Protein 2HPZ (pdb70)

InterPro domains:
  IPR000209 Peptidase S8/S53 domain [PF00082] (135-363)
  IPR010259 Peptidase S8 propeptide/proteinase inhibitor I9 [PF05922] (39-104)
  IPR015500 Peptidase S8, subtilisin-related [PR00723] (135-154)
  IPR015500 Peptidase S8, subtilisin-related [PR00723] (170-183)
  IPR015500 Peptidase S8, subtilisin-related [PR00723] (326-342)
  IPR022398 Peptidase S8, subtilisin, His-active site [PS00137] (174-184)
  IPR023827 Peptidase S8, subtilisin, Asp-active site [PS00136] (140-151)
  IPR023828 Peptidase S8, subtilisin, Ser-active site [PS00138] (327-337)
  IPR034193 Proteinase K-like catalytic domain [cd04077] (113-363)
  IPR036852 Peptidase S8/S53 domain superfamily [G3DSA:3.40.50.200] (106-384)
  IPR036852 Peptidase S8/S53 domain superfamily [SSF52743] (108-379)
  IPR037045 Peptidase S8 propeptide/proteinase inhibitor I9 superfamily [G3DSA:3.30.70.80] (36-105)
  IPR050131 Subtilisin-like serine protease [PTHR43806] (30-368)

Solvent-accessible surface area: 10857 Å² total; per-residue (Å²): 41,60,32,98,135,10,23,22,1,2,0,6,0,9,14,83,52,62,81,57,59,24,1,100,30,40,92,33,0,0,109,26,1,2,0,0,2,0,1,0,0,3,39,34,100,9,103,20,0,98,67,37,8,81,47,33,76,40,66,66,230,59,48,183,4,33,18,0,7,0,0,0,0,0,0,1,0,0,0,130,37,32,0,0,0,18,96,0,45,0,9,0,0,4,0,5,44,69,117,1,38,10,134,48,83,29,0,33,40,0,0,57,51,0,20,71,9,33,109,119,82,139,17,99,99,18,12,0,0,2,0,3,4,5,1,23,127,21,73,64,0,10,51,0,0,30,105,1,29,100,44,37,0,2,1,0,0,3,0,3,23,71,75,31,44,0,159,92,50,0,1,3,15,24,104,62,2,1,0,0,0,0,0,13,122,149,9,110,22,1,53,26,0,0,58,6,99,27,4,38,0,0,0,0,0,25,88,5,64,0,0,12,44,72,43,44,60,95,64,16,11,1,0,2,2,0,0,0,2,0,0,0,0,0,0,2,6,10,19,59,63,122,17,82,13,90,44,0,25,174,58,0,22,89,32,5,17,122,56,54,11,57,98,37,43,219,52,14,50,39,28,0,0,24,8,68,44,148,145,38,111,37,29,22,95,58,154,101,87,199

Secondary structure (DSSP, 8-state):
-EETT--HHHHHHT-SSTT---EE--TTTTTTEEEEEEES---TT-GGGTT-EEEEEESSS-SS-SSSHHHHHHHHHH-TTT-SSTT-EEEEEE-S-TTS---HHHHHHHHHHHHHHGGGS--TTEEEEEE---EE--HHHHHHHHHHHHTT-EEEEE--SSSSBGGGEETTT-TTSEEEEEE-TTSBBPTT--BSTT--EEEE-SSEEEEETTTEEEEE-SHHHHHHHHHHHHHHHHHTTS--TTTHHHHHHHTSEES--BS--TTS--EE-------/--S---SS---

Structure (mmCIF, N/CA/C/O backbone):
data_2HPZ
#
_entry.id   2HPZ
#
_cell.length_a   68.312
_cell.length_b   68.312
_cell.length_c   108.381
_cell.angle_alpha   90.00
_cell.angle_beta   90.00
_cell.angle_gamma   90.00
#
_symmetry.space_group_name_H-M   'P 43 21 2'
#
loop_
_entity.id
_entity.type
_entity.pdbx_description
1 polymer 'Proteinase K'
2 polymer '11-mer synthetic peptide'
3 non-polymer 'CALCIUM ION'
4 non-polymer 'NITRATE ION'
5 water water
#
loop_
_atom_site.group_PDB
_atom_site.id
_atom_site.type_symbol
_atom_site.label_atom_id
_atom_site.label_alt_id
_atom_site.label_comp_id
_atom_site.label_asym_id
_atom_site.label_entity_id
_atom_site.label_seq_id
_atom_site.pdbx_PDB_ins_code
_atom_site.Cartn_x
_atom_site.Cartn_y
_atom_site.Cartn_z
_atom_site.occupancy
_atom_site.B_iso_or_equiv
_atom_site.auth_seq_id
_atom_site.auth_comp_id
_atom_site.auth_asym_id
_atom_site.auth_atom_id
_atom_site.pdbx_PDB_model_num
ATOM 1 N N . ALA A 1 1 ? -11.671 -10.397 9.399 1.00 20.05 1 ALA A N 1
ATOM 2 C CA . ALA A 1 1 ? -11.961 -9.224 10.286 1.00 20.45 1 ALA A CA 1
ATOM 3 C C . ALA A 1 1 ? -10.923 -9.164 11.389 1.00 20.50 1 ALA A C 1
ATOM 4 O O . ALA A 1 1 ? -10.284 -10.159 11.703 1.00 20.56 1 ALA A O 1
ATOM 6 N N . ALA A 1 2 ? -10.743 -7.981 11.968 1.00 20.62 2 ALA A N 1
ATOM 7 C CA . ALA A 1 2 ? -9.787 -7.821 13.047 1.00 20.14 2 ALA A CA 1
ATOM 8 C C . ALA A 1 2 ? -10.354 -6.840 14.061 1.00 20.66 2 ALA A C 1
ATOM 9 O O . ALA A 1 2 ? -10.822 -5.754 13.696 1.00 21.26 2 ALA A O 1
ATOM 11 N N . GLN A 1 3 ? -10.324 -7.226 15.335 1.00 18.34 3 GLN A N 1
ATOM 12 C CA . GLN A 1 3 ? -10.678 -6.299 16.394 1.00 17.61 3 GLN A CA 1
ATOM 13 C C . GLN A 1 3 ? -9.391 -5.842 17.074 1.00 17.25 3 GLN A C 1
ATOM 14 O O . GLN A 1 3 ? -8.672 -6.634 17.676 1.00 16.66 3 GLN A O 1
ATOM 20 N N . THR A 1 4 ? -9.084 -4.557 16.984 1.00 17.57 4 THR A N 1
ATOM 21 C CA . THR A 1 4 ? -7.865 -4.044 17.620 1.00 18.83 4 THR A CA 1
ATOM 22 C C . THR A 1 4 ? -8.122 -3.768 19.104 1.00 18.37 4 THR A C 1
ATOM 23 O O . THR A 1 4 ? -9.266 -3.513 19.489 1.00 18.59 4 THR A O 1
ATOM 27 N N . ASN A 1 5 ? -7.061 -3.792 19.914 1.00 19.35 5 ASN A N 1
ATOM 28 C CA . ASN A 1 5 ? -7.162 -3.580 21.367 1.00 19.92 5 ASN A CA 1
ATOM 29 C C . ASN A 1 5 ? -8.185 -4.491 22.043 1.00 18.94 5 ASN A C 1
ATOM 30 O O . ASN A 1 5 ? -8.871 -4.101 23.001 1.00 19.11 5 ASN A O 1
ATOM 35 N N . ALA A 1 6 ? -8.295 -5.704 21.501 1.00 17.55 6 ALA A N 1
ATOM 36 C CA . ALA A 1 6 ? -9.177 -6.717 22.058 1.00 17.07 6 ALA A CA 1
ATOM 37 C C . ALA A 1 6 ? -8.761 -7.141 23.468 1.00 16.46 6 ALA A C 1
ATOM 38 O O . ALA A 1 6 ? -7.586 -7.034 23.824 1.00 16.90 6 ALA A O 1
ATOM 40 N N . PRO A 1 7 ? -9.724 -7.670 24.259 1.00 15.56 7 PRO A N 1
ATOM 41 C CA . PRO A 1 7 ? -9.343 -8.348 25.502 1.00 15.36 7 PRO A CA 1
ATOM 42 C C . PRO A 1 7 ? -8.323 -9.436 25.196 1.00 14.83 7 PRO A C 1
ATOM 43 O O . PRO A 1 7 ? -8.416 -10.108 24.131 1.00 14.94 7 PRO A O 1
ATOM 47 N N . TRP A 1 8 ? -7.368 -9.618 26.110 1.00 13.70 8 TRP A N 1
ATOM 48 C CA . TRP A 1 8 ? -6.220 -10.480 25.825 1.00 13.39 8 TRP A CA 1
ATOM 49 C C . TRP A 1 8 ? -6.629 -11.899 25.398 1.00 13.00 8 TRP A C 1
ATOM 50 O O . TRP A 1 8 ? -5.990 -12.473 24.525 1.00 12.45 8 TRP A O 1
ATOM 61 N N . GLY A 1 9 ? -7.683 -12.440 26.018 1.00 12.93 9 GLY A N 1
ATOM 62 C CA . GLY A 1 9 ? -8.133 -13.812 25.721 1.00 13.24 9 GLY A CA 1
ATOM 63 C C . GLY A 1 9 ? -8.536 -14.013 24.264 1.00 13.14 9 GLY A C 1
ATOM 64 O O . GLY A 1 9 ? -8.188 -15.042 23.646 1.00 13.41 9 GLY A O 1
ATOM 65 N N . LEU A 1 10 ? -9.260 -13.033 23.712 1.00 13.29 10 LEU A N 1
ATOM 66 C CA . LEU A 1 10 ? -9.678 -13.091 22.302 1.00 12.93 10 LEU A CA 1
ATOM 67 C C . LEU A 1 10 ? -8.450 -13.037 21.395 1.00 13.61 10 LEU A C 1
ATOM 68 O O . LEU A 1 10 ? -8.306 -13.846 20.485 1.00 14.25 10 LEU A O 1
ATOM 73 N N . ALA A 1 11 ? -7.542 -12.111 21.681 1.00 13.27 11 ALA A N 1
ATOM 74 C CA . ALA A 1 11 ? -6.297 -12.067 20.921 1.00 13.13 11 ALA A CA 1
ATOM 75 C C . ALA A 1 11 ? -5.563 -13.411 20.998 1.00 13.58 11 ALA A C 1
ATOM 76 O O . ALA A 1 11 ? -5.059 -13.916 19.983 1.00 14.13 11 ALA A O 1
ATOM 78 N N . ARG A 1 12 ? -5.526 -14.006 22.190 1.00 13.60 12 ARG A N 1
ATOM 79 C CA . ARG A 1 12 ? -4.752 -15.242 22.400 1.00 13.27 12 ARG A CA 1
ATOM 80 C C . ARG A 1 12 ? -5.278 -16.410 21.574 1.00 14.20 12 ARG A C 1
ATOM 81 O O . ARG A 1 12 ? -4.475 -17.200 21.064 1.00 13.98 12 ARG A O 1
ATOM 89 N N A ILE A 1 13 ? -6.603 -16.521 21.473 0.35 14.06 13 ILE A N 1
ATOM 90 N N B ILE A 1 13 ? -6.596 -16.520 21.436 0.65 13.71 13 ILE A N 1
ATOM 91 C CA A ILE A 1 13 ? -7.249 -17.582 20.694 0.35 14.81 13 ILE A CA 1
ATOM 92 C CA B ILE A 1 13 ? -7.182 -17.643 20.688 0.65 14.41 13 ILE A CA 1
ATOM 93 C C A ILE A 1 13 ? -6.884 -17.501 19.212 0.35 14.71 13 ILE A C 1
ATOM 94 C C B ILE A 1 13 ? -7.080 -17.464 19.165 0.65 14.71 13 ILE A C 1
ATOM 95 O O A ILE A 1 13 ? -6.829 -18.516 18.534 0.35 14.36 13 ILE A O 1
ATOM 96 O O B ILE A 1 13 ? -7.442 -18.365 18.405 0.65 13.98 13 ILE A O 1
ATOM 105 N N . SER A 1 14 ? -6.618 -16.292 18.723 1.00 14.09 14 SER A N 1
ATOM 106 C CA . SER A 1 14 ? -6.302 -16.099 17.290 1.00 15.10 14 SER A CA 1
ATOM 107 C C . SER A 1 14 ? -4.804 -15.905 16.965 1.00 15.43 14 SER A C 1
ATOM 108 O O . SER A 1 14 ? -4.460 -15.392 15.881 1.00 15.93 14 SER A O 1
ATOM 111 N N A SER A 1 15 ? -3.924 -16.316 17.883 0.75 15.11 15 SER A N 1
ATOM 112 N N B SER A 1 15 ? -3.926 -16.326 17.872 0.25 15.62 15 SER A N 1
ATOM 113 C CA A SER A 1 15 ? -2.479 -16.184 17.704 0.75 15.79 15 SER A CA 1
ATOM 114 C CA B SER A 1 15 ? -2.486 -16.197 17.664 0.25 16.02 15 SER A CA 1
ATOM 115 C C A SER A 1 15 ? -1.749 -17.468 18.107 0.75 16.25 15 SER A C 1
ATOM 116 C C B SER A 1 15 ? -1.728 -17.433 18.137 0.25 16.48 15 SER A C 1
ATOM 117 O O A SER A 1 15 ? -2.223 -18.222 18.947 0.75 15.24 15 SER A O 1
ATOM 118 O O B SER A 1 15 ? -2.167 -18.127 19.054 0.25 16.14 15 SER A O 1
ATOM 123 N N . THR A 1 16 ? -0.588 -17.704 17.506 1.00 16.76 16 THR A N 1
ATOM 124 C CA . THR A 1 16 ? 0.254 -18.814 17.930 1.00 18.33 16 THR A CA 1
ATOM 125 C C . THR A 1 16 ? 1.175 -18.424 19.095 1.00 19.15 16 THR A C 1
ATOM 126 O O . THR A 1 16 ? 1.822 -19.289 19.678 1.00 20.99 16 THR A O 1
ATOM 130 N N A SER A 1 17 ? 1.211 -17.135 19.434 0.75 19.43 17 SER A N 1
ATOM 131 N N B SER A 1 17 ? 1.213 -17.137 19.436 0.25 19.28 17 SER A N 1
ATOM 132 C CA A SER A 1 17 ? 2.082 -16.618 20.502 0.75 19.52 17 SER A CA 1
ATOM 133 C CA B SER A 1 17 ? 2.084 -16.639 20.507 0.25 19.13 17 SER A CA 1
ATOM 134 C C A SER A 1 17 ? 1.330 -15.691 21.473 0.75 19.10 17 SER A C 1
ATOM 135 C C B SER A 1 17 ? 1.345 -15.691 21.465 0.25 19.15 17 SER A C 1
ATOM 136 O O A SER A 1 17 ? 0.396 -14.991 21.073 0.75 18.86 17 SER A O 1
ATOM 137 O O B SER A 1 17 ? 0.418 -14.991 21.047 0.25 19.07 17 SER A O 1
ATOM 142 N N . PRO A 1 18 ? 1.754 -15.659 22.754 1.00 19.36 18 PRO A N 1
ATOM 143 C CA . PRO A 1 18 ? 1.134 -14.717 23.701 1.00 19.24 18 PRO A CA 1
ATOM 144 C C . PRO A 1 18 ? 1.604 -13.291 23.425 1.00 19.75 18 PRO A C 1
ATOM 145 O O . PRO A 1 18 ? 2.572 -13.090 22.675 1.00 20.24 18 PRO A O 1
ATOM 149 N N . GLY A 1 19 ? 0.929 -12.318 24.024 1.00 20.17 19 GLY A N 1
ATOM 150 C CA . GLY A 1 19 ? 1.385 -10.934 23.977 1.00 20.83 19 GLY A CA 1
ATOM 151 C C . GLY A 1 19 ? 0.810 -10.056 22.879 1.00 21.43 19 GLY A C 1
ATOM 152 O O . GLY A 1 19 ? 1.160 -8.879 22.787 1.00 22.36 19 GLY A O 1
ATOM 153 N N . THR A 1 20 ? -0.069 -10.600 22.045 1.00 20.84 20 THR A N 1
ATOM 154 C CA . THR A 1 20 ? -0.688 -9.800 20.981 1.00 20.91 20 THR A CA 1
ATOM 155 C C . THR A 1 20 ? -1.968 -9.119 21.465 1.00 21.23 20 THR A C 1
ATOM 156 O O . THR A 1 20 ? -2.506 -9.475 22.509 1.00 21.12 20 THR A O 1
ATOM 160 N N . SER A 1 21 ? -2.466 -8.151 20.699 1.00 21.10 21 SER A N 1
ATOM 161 C CA . SER A 1 21 ? -3.629 -7.387 21.153 1.00 21.83 21 SER A CA 1
ATOM 162 C C . SER A 1 21 ? -4.767 -7.348 20.142 1.00 20.65 21 SER A C 1
ATOM 163 O O . SER A 1 21 ? -5.819 -6.766 20.416 1.00 21.90 21 SER A O 1
ATOM 166 N N . THR A 1 22 ? -4.570 -7.979 18.981 1.00 19.22 22 THR A N 1
ATOM 167 C CA . THR A 1 22 ? -5.595 -8.003 17.954 1.00 17.76 22 THR A CA 1
ATOM 168 C C . THR A 1 22 ? -6.270 -9.367 17.862 1.00 16.86 22 THR A C 1
ATOM 169 O O . THR A 1 22 ? -5.585 -10.399 17.851 1.00 17.05 22 THR A O 1
ATOM 173 N N . TYR A 1 23 ? -7.600 -9.357 17.804 1.00 15.26 23 TYR A N 1
ATOM 174 C CA . TYR A 1 23 ? -8.366 -10.587 17.603 1.00 15.14 23 TYR A CA 1
ATOM 175 C C . TYR A 1 23 ? -8.716 -10.698 16.122 1.00 15.65 23 TYR A C 1
ATOM 176 O O . TYR A 1 23 ? -9.484 -9.882 15.607 1.00 15.24 23 TYR A O 1
ATOM 185 N N . TYR A 1 24 ? -8.153 -11.697 15.450 1.00 16.13 24 TYR A N 1
ATOM 186 C CA . TYR A 1 24 ? -8.437 -11.918 14.028 1.00 17.41 24 TYR A CA 1
ATOM 187 C C . TYR A 1 24 ? -9.463 -13.041 13.906 1.00 16.92 24 TYR A C 1
ATOM 188 O O . TYR A 1 24 ? -9.277 -14.106 14.508 1.00 17.16 24 TYR A O 1
ATOM 197 N N . TYR A 1 25 ? -10.502 -12.818 13.111 1.00 15.67 25 TYR A N 1
ATOM 198 C CA . TYR A 1 25 ? -11.595 -13.792 12.987 1.00 16.19 25 TYR A CA 1
ATOM 199 C C . TYR A 1 25 ? -12.349 -13.636 11.670 1.00 16.00 25 TYR A C 1
ATOM 200 O O . TYR A 1 25 ? -12.380 -12.542 11.076 1.00 15.36 25 TYR A O 1
ATOM 209 N N . ASP A 1 26 ? -12.957 -14.728 11.216 1.00 15.93 26 ASP A N 1
ATOM 210 C CA . ASP A 1 26 ? -13.787 -14.688 10.020 1.00 16.95 26 ASP A CA 1
ATOM 211 C C . ASP A 1 26 ? -15.095 -13.947 10.300 1.00 16.99 26 ASP A C 1
ATOM 212 O O . ASP A 1 26 ? -15.746 -14.166 11.328 1.00 16.72 26 ASP A O 1
ATOM 217 N N . GLU A 1 27 ? -15.481 -13.076 9.368 1.00 17.03 27 GLU A N 1
ATOM 218 C CA . GLU A 1 27 ? -16.665 -12.221 9.511 1.00 19.18 27 GLU A CA 1
ATOM 219 C C . GLU A 1 27 ? -17.977 -12.964 9.753 1.00 18.03 27 GLU A C 1
ATOM 220 O O . GLU A 1 27 ? -18.927 -12.376 10.296 1.00 18.42 27 GLU A O 1
ATOM 226 N N . SER A 1 28 ? -18.030 -14.243 9.366 1.00 16.80 28 SER A N 1
ATOM 227 C CA . SER A 1 28 ? -19.236 -15.066 9.601 1.00 16.52 28 SER A CA 1
ATOM 228 C C . SER A 1 28 ? -19.592 -15.057 11.090 1.00 15.92 28 SER A C 1
ATOM 229 O O . SER A 1 28 ? -20.763 -15.048 11.455 1.00 16.02 28 SER A O 1
ATOM 232 N N . ALA A 1 29 ? -18.555 -15.054 11.928 1.00 14.92 29 ALA A N 1
ATOM 233 C CA . ALA A 1 29 ? -18.690 -14.784 13.378 1.00 14.76 29 ALA A CA 1
ATOM 234 C C . ALA A 1 29 ? -19.733 -15.633 14.105 1.00 14.47 29 ALA A C 1
ATOM 235 O O . ALA A 1 29 ? -20.388 -15.161 15.026 1.00 15.52 29 ALA A O 1
ATOM 237 N N . GLY A 1 30 ? -19.893 -16.892 13.716 1.00 13.83 30 GLY A N 1
ATOM 238 C CA . GLY A 1 30 ? -20.862 -17.737 14.398 1.00 14.03 30 GLY A CA 1
ATOM 239 C C . GLY A 1 30 ? -22.332 -17.525 14.060 1.00 14.24 30 GLY A C 1
ATOM 240 O O . GLY A 1 30 ? -23.217 -18.091 14.721 1.00 14.20 30 GLY A O 1
ATOM 241 N N . GLN A 1 31 ? -22.604 -16.750 13.007 1.00 15.10 31 GLN A N 1
ATOM 242 C CA . GLN A 1 31 ? -23.985 -16.497 12.578 1.00 15.94 31 GLN A CA 1
ATOM 243 C C . GLN A 1 31 ? -24.649 -17.822 12.173 1.00 15.50 31 GLN A C 1
ATOM 244 O O . GLN A 1 31 ? -24.043 -18.633 11.445 1.00 16.41 31 GLN A O 1
ATOM 250 N N . GLY A 1 32 ? -25.869 -18.053 12.648 1.00 14.29 32 GLY A N 1
ATOM 251 C CA . GLY A 1 32 ? -26.586 -19.296 12.297 1.00 15.00 32 GLY A CA 1
ATOM 252 C C . GLY A 1 32 ? -26.421 -20.405 13.333 1.00 14.67 32 GLY A C 1
ATOM 253 O O . GLY A 1 32 ? -27.094 -21.438 13.256 1.00 14.77 32 GLY A O 1
ATOM 254 N N . SER A 1 33 ? -25.515 -20.193 14.291 1.00 14.86 33 SER A N 1
ATOM 255 C CA . SER A 1 33 ? -25.341 -21.114 15.426 1.00 13.87 33 SER A CA 1
ATOM 256 C C . SER A 1 33 ? -26.057 -20.579 16.669 1.00 13.25 33 SER A C 1
ATOM 257 O O . SER A 1 33 ? -26.477 -19.408 16.721 1.00 13.92 33 SER A O 1
ATOM 260 N N . CYS A 1 34 ? -26.222 -21.452 17.662 1.00 12.85 34 CYS A N 1
ATOM 261 C CA . CYS A 1 34 ? -26.898 -21.063 18.889 1.00 13.26 34 CYS A CA 1
ATOM 262 C C . CYS A 1 34 ? -26.111 -21.591 20.065 1.00 12.83 34 CYS A C 1
ATOM 263 O O . CYS A 1 34 ? -25.656 -22.734 20.037 1.00 13.87 34 CYS A O 1
ATOM 266 N N . VAL A 1 35 ? -25.984 -20.768 21.100 1.00 11.89 35 VAL A N 1
ATOM 267 C CA . VAL A 1 35 ? -25.270 -21.220 22.306 1.00 11.66 35 VAL A CA 1
ATOM 268 C C . VAL A 1 35 ? -26.182 -20.999 23.498 1.00 11.72 35 VAL A C 1
ATOM 269 O O . VAL A 1 35 ? -26.599 -19.879 23.753 1.00 11.42 35 VAL A O 1
ATOM 273 N N . TYR A 1 36 ? -26.451 -22.078 24.234 1.00 11.39 36 TYR A N 1
ATOM 274 C CA . TYR A 1 36 ? -27.192 -22.015 25.486 1.00 11.55 36 TYR A CA 1
ATOM 275 C C . TYR A 1 36 ? -26.195 -21.783 26.599 1.00 11.84 36 TYR A C 1
ATOM 276 O O . TYR A 1 36 ? -25.215 -22.527 26.713 1.00 11.88 36 TYR A O 1
ATOM 285 N N . VAL A 1 37 ? -26.442 -20.760 27.409 1.00 11.16 37 VAL A N 1
ATOM 286 C CA . VAL A 1 37 ? -25.573 -20.465 28.565 1.00 11.79 37 VAL A CA 1
ATOM 287 C C . VAL A 1 37 ? -26.384 -20.852 29.792 1.00 11.63 37 VAL A C 1
ATOM 288 O O . VAL A 1 37 ? -27.422 -20.262 30.078 1.00 11.60 37 VAL A O 1
ATOM 292 N N . ILE A 1 38 ? -25.936 -21.898 30.469 1.00 11.89 38 ILE A N 1
ATOM 293 C CA . ILE A 1 38 ? -26.713 -22.506 31.536 1.00 12.84 38 ILE A CA 1
ATOM 294 C C . ILE A 1 38 ? -26.042 -22.028 32.822 1.00 12.32 38 ILE A C 1
ATOM 295 O O . ILE A 1 38 ? -24.954 -22.489 33.157 1.00 12.03 38 ILE A O 1
ATOM 300 N N . ASP A 1 39 ? -26.666 -21.074 33.516 1.00 11.44 39 ASP A N 1
ATOM 301 C CA . ASP A 1 39 ? -25.921 -20.282 34.509 1.00 11.56 39 ASP A CA 1
ATOM 302 C C . ASP A 1 39 ? -26.908 -19.479 35.386 1.00 11.41 39 ASP A C 1
ATOM 303 O O . ASP A 1 39 ? -27.987 -19.983 35.671 1.00 10.95 39 ASP A O 1
ATOM 308 N N . THR A 1 40 ? -26.514 -18.294 35.861 1.00 11.77 40 THR A N 1
ATOM 309 C CA . THR A 1 40 ? -27.390 -17.423 36.707 1.00 12.09 40 THR A CA 1
ATOM 310 C C . THR A 1 40 ? -28.370 -16.581 35.880 1.00 13.07 40 THR A C 1
ATOM 311 O O . THR A 1 40 ? -29.122 -15.760 36.434 1.00 13.40 40 THR A O 1
ATOM 315 N N . GLY A 1 41 ? -28.350 -16.770 34.560 1.00 12.42 41 GLY A N 1
ATOM 316 C CA . GLY A 1 41 ? -29.172 -15.967 33.660 1.00 12.96 41 GLY A CA 1
ATOM 317 C C . GLY A 1 41 ? -28.320 -15.047 32.809 1.00 13.25 41 GLY A C 1
ATOM 318 O O . GLY A 1 41 ? -27.086 -15.064 32.908 1.00 15.12 41 GLY A O 1
ATOM 319 N N . ILE A 1 42 ? -28.971 -14.237 31.974 1.00 12.76 42 ILE A N 1
ATOM 320 C CA . ILE A 1 42 ? -28.278 -13.280 31.098 1.00 12.58 42 ILE A CA 1
ATOM 321 C C . ILE A 1 42 ? -29.093 -11.997 31.132 1.00 13.59 42 ILE A C 1
ATOM 322 O O . ILE A 1 42 ? -30.326 -12.032 30.962 1.00 14.52 42 ILE A O 1
ATOM 327 N N . GLU A 1 43 ? -28.418 -10.876 31.364 1.00 12.90 43 GLU A N 1
ATOM 328 C CA . GLU A 1 43 ? -29.063 -9.581 31.166 1.00 14.06 43 GLU A CA 1
ATOM 329 C C . GLU A 1 43 ? -29.202 -9.300 29.657 1.00 14.46 43 GLU A C 1
ATOM 330 O O . GLU A 1 43 ? -28.342 -8.642 29.026 1.00 13.85 43 GLU A O 1
ATOM 336 N N . ALA A 1 44 ? -30.306 -9.799 29.091 1.00 15.25 44 ALA A N 1
ATOM 337 C CA . ALA A 1 44 ? -30.513 -9.778 27.640 1.00 16.94 44 ALA A CA 1
ATOM 338 C C . ALA A 1 44 ? -30.550 -8.370 27.071 1.00 16.85 44 ALA A C 1
ATOM 339 O O . ALA A 1 44 ? -30.290 -8.157 25.879 1.00 18.07 44 ALA A O 1
ATOM 341 N N . SER A 1 45 ? -30.891 -7.410 27.919 1.00 17.15 45 SER A N 1
ATOM 342 C CA . SER A 1 45 ? -31.031 -6.029 27.491 1.00 17.43 45 SER A CA 1
ATOM 343 C C . SER A 1 45 ? -29.692 -5.291 27.355 1.00 17.00 45 SER A C 1
ATOM 344 O O . SER A 1 45 ? -29.652 -4.160 26.869 1.00 17.61 45 SER A O 1
ATOM 347 N N . HIS A 1 46 ? -28.590 -5.912 27.796 1.00 15.73 46 HIS A N 1
ATOM 348 C CA . HIS A 1 46 ? -27.295 -5.264 27.696 1.00 14.71 46 HIS A CA 1
ATOM 349 C C . HIS A 1 46 ? -27.008 -4.897 26.234 1.00 14.84 46 HIS A C 1
ATOM 350 O O . HIS A 1 46 ? -27.157 -5.750 25.356 1.00 14.57 46 HIS A O 1
ATOM 357 N N . PRO A 1 47 ? -26.659 -3.620 25.949 1.00 15.47 47 PRO A N 1
ATOM 358 C CA . PRO A 1 47 ? -26.408 -3.198 24.543 1.00 15.66 47 PRO A CA 1
ATOM 359 C C . PRO A 1 47 ? -25.404 -4.087 23.797 1.00 15.21 47 PRO A C 1
ATOM 360 O O . PRO A 1 47 ? -25.491 -4.225 22.574 1.00 15.55 47 PRO A O 1
ATOM 364 N N . GLU A 1 48 ? -24.478 -4.693 24.538 1.00 14.08 48 GLU A N 1
ATOM 365 C CA . GLU A 1 48 ? -23.428 -5.543 23.957 1.00 14.06 48 GLU A CA 1
ATOM 366 C C . GLU A 1 48 ? -23.949 -6.810 23.281 1.00 13.63 48 GLU A C 1
ATOM 367 O O . GLU A 1 48 ? -23.237 -7.413 22.479 1.00 13.61 48 GLU A O 1
ATOM 373 N N . PHE A 1 49 ? -25.172 -7.213 23.606 1.00 13.61 49 PHE A N 1
ATOM 374 C CA . PHE A 1 49 ? -25.760 -8.411 22.965 1.00 13.99 49 PHE A CA 1
ATOM 375 C C . PHE A 1 49 ? -26.546 -8.076 21.712 1.00 14.63 49 PHE A C 1
ATOM 376 O O . PHE A 1 49 ? -26.878 -8.984 20.943 1.00 14.60 49 PHE A O 1
ATOM 384 N N . GLU A 1 50 ? -26.832 -6.783 21.510 1.00 14.81 50 GLU A N 1
ATOM 385 C CA . GLU A 1 50 ? -27.436 -6.299 20.242 1.00 15.45 50 GLU A CA 1
ATOM 386 C C . GLU A 1 50 ? -28.763 -7.001 19.910 1.00 15.58 50 GLU A C 1
ATOM 387 O O . GLU A 1 50 ? -29.102 -7.184 18.732 1.00 16.75 50 GLU A O 1
ATOM 393 N N . GLY A 1 51 ? -29.518 -7.381 20.937 1.00 15.05 51 GLY A N 1
ATOM 394 C CA . GLY A 1 51 ? -30.769 -8.107 20.733 1.00 15.82 51 GLY A CA 1
ATOM 395 C C . GLY A 1 51 ? -30.633 -9.580 20.382 1.00 16.11 51 GLY A C 1
ATOM 396 O O . GLY A 1 51 ? -31.649 -10.227 20.076 1.00 17.06 51 GLY A O 1
ATOM 397 N N . ARG A 1 52 ? -29.408 -10.113 20.435 1.00 14.92 52 ARG A N 1
ATOM 398 C CA . ARG A 1 52 ? -29.138 -11.518 20.072 1.00 14.53 52 ARG A CA 1
ATOM 399 C C . ARG A 1 52 ? -29.241 -12.489 21.251 1.00 15.48 52 ARG A C 1
ATOM 400 O O . ARG A 1 52 ? -28.960 -13.697 21.084 1.00 15.91 52 ARG A O 1
ATOM 408 N N . ALA A 1 53 ? -29.599 -11.971 22.422 1.00 14.82 53 ALA A N 1
ATOM 409 C CA . ALA A 1 53 ? -29.728 -12.800 23.630 1.00 15.58 53 ALA A CA 1
ATOM 410 C C . ALA A 1 53 ? -31.173 -12.857 24.087 1.00 15.97 53 ALA A C 1
ATOM 411 O O . ALA A 1 53 ? -31.890 -11.862 24.000 1.00 16.43 53 ALA A O 1
ATOM 413 N N . GLN A 1 54 ? -31.602 -14.016 24.581 1.00 16.14 54 GLN A N 1
ATOM 414 C CA . GLN A 1 54 ? -32.956 -14.171 25.131 1.00 18.48 54 GLN A CA 1
ATOM 415 C C . GLN A 1 54 ? -32.889 -15.158 26.263 1.00 16.74 54 GLN A C 1
ATOM 416 O O . GLN A 1 54 ? -32.181 -16.141 26.153 1.00 16.61 54 GLN A O 1
ATOM 422 N N . MET A 1 55 ? -33.638 -14.904 27.331 1.00 16.34 55 MET A N 1
ATOM 423 C CA . MET A 1 55 ? -33.883 -15.898 28.374 1.00 16.40 55 MET A CA 1
ATOM 424 C C . MET A 1 55 ? -34.987 -16.826 27.901 1.00 16.87 55 MET A C 1
ATOM 425 O O . MET A 1 55 ? -36.055 -16.356 27.430 1.00 17.43 55 MET A O 1
ATOM 430 N N . VAL A 1 56 ? -34.744 -18.130 28.013 1.00 15.42 56 VAL A N 1
ATOM 431 C CA . VAL A 1 56 ? -35.732 -19.123 27.581 1.00 15.85 56 VAL A CA 1
ATOM 432 C C . VAL A 1 56 ? -36.296 -19.972 28.714 1.00 15.86 56 VAL A C 1
ATOM 433 O O . VAL A 1 56 ? -37.343 -20.614 28.553 1.00 16.85 56 VAL A O 1
ATOM 437 N N . LYS A 1 57 ? -35.611 -20.009 29.860 1.00 15.43 57 LYS A N 1
ATOM 438 C CA . LYS A 1 57 ? -36.092 -20.838 30.970 1.00 15.88 57 LYS A CA 1
ATOM 439 C C . LYS A 1 57 ? -35.484 -20.335 32.264 1.00 16.13 57 LYS A C 1
ATOM 440 O O . LYS A 1 57 ? -34.320 -19.938 32.282 1.00 16.04 57 LYS A O 1
ATOM 446 N N . THR A 1 58 ? -36.278 -20.345 33.335 1.00 15.44 58 THR A N 1
ATOM 447 C CA . THR A 1 58 ? -35.744 -20.114 34.672 1.00 15.65 58 THR A CA 1
ATOM 448 C C . THR A 1 58 ? -36.314 -21.142 35.640 1.00 15.88 58 THR A C 1
ATOM 449 O O . THR A 1 58 ? -37.447 -21.616 35.460 1.00 16.43 58 THR A O 1
ATOM 453 N N . TYR A 1 59 ? -35.515 -21.491 36.647 1.00 16.07 59 TYR A N 1
ATOM 454 C CA . TYR A 1 59 ? -35.936 -22.418 37.688 1.00 16.83 59 TYR A CA 1
ATOM 455 C C . TYR A 1 59 ? -36.194 -21.693 38.996 1.00 17.70 59 TYR A C 1
ATOM 456 O O . TYR A 1 59 ? -36.360 -22.320 40.051 1.00 19.02 59 TYR A O 1
ATOM 465 N N . TYR A 1 60 ? -36.211 -20.364 38.928 1.00 18.51 60 TYR A N 1
ATOM 466 C CA . TYR A 1 60 ? -36.458 -19.563 40.116 1.00 19.61 60 TYR A CA 1
ATOM 467 C C . TYR A 1 60 ? -37.593 -18.559 39.865 1.00 19.95 60 TYR A C 1
ATOM 468 O O . TYR A 1 60 ? -38.304 -18.637 38.854 1.00 20.91 60 TYR A O 1
ATOM 477 N N . TYR A 1 61 ? -37.764 -17.616 40.781 1.00 20.20 61 TYR A N 1
ATOM 478 C CA . TYR A 1 61 ? -38.907 -16.703 40.741 1.00 21.23 61 TYR A CA 1
ATOM 479 C C . TYR A 1 61 ? -38.869 -15.766 39.555 1.00 21.53 61 TYR A C 1
ATOM 480 O O . TYR A 1 61 ? -39.921 -15.370 39.043 1.00 22.97 61 TYR A O 1
ATOM 489 N N A SER A 1 62 ? -37.658 -15.430 39.116 0.60 21.11 62 SER A N 1
ATOM 490 N N B SER A 1 62 ? -37.665 -15.391 39.130 0.40 21.46 62 SER A N 1
ATOM 491 C CA A SER A 1 62 ? -37.453 -14.515 38.002 0.60 20.96 62 SER A CA 1
ATOM 492 C CA B SER A 1 62 ? -37.504 -14.536 37.959 0.40 21.48 62 SER A CA 1
ATOM 493 C C A SER A 1 62 ? -36.433 -15.084 37.014 0.60 20.93 62 SER A C 1
ATOM 494 C C B SER A 1 62 ? -36.460 -15.100 37.003 0.40 21.23 62 SER A C 1
ATOM 495 O O A SER A 1 62 ? -35.666 -15.992 37.350 0.60 20.52 62 SER A O 1
ATOM 496 O O B SER A 1 62 ? -35.697 -16.007 37.353 0.40 20.92 62 SER A O 1
ATOM 501 N N . SER A 1 63 ? -36.443 -14.554 35.795 1.00 20.79 63 SER A N 1
ATOM 502 C CA . SER A 1 63 ? -35.469 -14.939 34.789 1.00 21.46 63 SER A CA 1
ATOM 503 C C . SER A 1 63 ? -34.281 -13.968 34.769 1.00 20.77 63 SER A C 1
ATOM 504 O O . SER A 1 63 ? -33.346 -14.147 33.982 1.00 20.92 63 SER A O 1
ATOM 507 N N A ARG A 1 64 ? -34.322 -12.957 35.635 0.60 20.01 64 ARG A N 1
ATOM 508 N N B ARG A 1 64 ? -34.329 -12.956 35.634 0.40 19.95 64 ARG A N 1
ATOM 509 C CA A ARG A 1 64 ? -33.282 -11.927 35.710 0.60 19.82 64 ARG A CA 1
ATOM 510 C CA B ARG A 1 64 ? -33.278 -11.941 35.729 0.40 19.48 64 ARG A CA 1
ATOM 511 C C A ARG A 1 64 ? -31.971 -12.471 36.297 0.60 18.45 64 ARG A C 1
ATOM 512 C C B ARG A 1 64 ? -31.967 -12.516 36.269 0.40 18.35 64 ARG A C 1
ATOM 513 O O A ARG A 1 64 ? -31.983 -13.254 37.251 0.60 17.89 64 ARG A O 1
ATOM 514 O O B ARG A 1 64 ? -31.976 -13.364 37.163 0.40 17.96 64 ARG A O 1
ATOM 529 N N . ASP A 1 65 ? -30.844 -12.061 35.714 1.00 17.08 65 ASP A N 1
ATOM 530 C CA . ASP A 1 65 ? -29.541 -12.378 36.279 1.00 16.54 65 ASP A CA 1
ATOM 531 C C . ASP A 1 65 ? -29.288 -11.349 37.394 1.00 16.26 65 ASP A C 1
ATOM 532 O O . ASP A 1 65 ? -28.940 -10.206 37.106 1.00 16.82 65 ASP A O 1
ATOM 537 N N . GLY A 1 66 ? -29.475 -11.748 38.650 1.00 16.35 66 GLY A N 1
ATOM 538 C CA . GLY A 1 66 ? -29.191 -10.835 39.774 1.00 16.33 66 GLY A CA 1
ATOM 539 C C . GLY A 1 66 ? -27.774 -10.983 40.308 1.00 16.25 66 GLY A C 1
ATOM 540 O O . GLY A 1 66 ? -27.426 -10.400 41.337 1.00 17.36 66 GLY A O 1
ATOM 541 N N . ASN A 1 67 ? -26.960 -11.782 39.627 1.00 15.39 67 ASN A N 1
ATOM 542 C CA . ASN A 1 67 ? -25.620 -12.102 40.111 1.00 15.46 67 ASN A CA 1
ATOM 543 C C . ASN A 1 67 ? -24.529 -11.467 39.246 1.00 15.38 67 ASN A C 1
ATOM 544 O O . ASN A 1 67 ? -23.656 -10.755 39.751 1.00 16.29 67 ASN A O 1
ATOM 549 N N . GLY A 1 68 ? -24.583 -11.743 37.945 1.00 14.32 68 GLY A N 1
ATOM 550 C CA . GLY A 1 68 ? -23.629 -11.200 36.982 1.00 13.50 68 GLY A CA 1
ATOM 551 C C . GLY A 1 68 ? -22.823 -12.283 36.277 1.00 13.07 68 GLY A C 1
ATOM 552 O O . GLY A 1 68 ? -22.399 -12.082 35.157 1.00 12.67 68 GLY A O 1
ATOM 553 N N . HIS A 1 69 ? -22.622 -13.422 36.943 1.00 12.58 69 HIS A N 1
ATOM 554 C CA . HIS A 1 69 ? -21.773 -14.513 36.441 1.00 12.12 69 HIS A CA 1
ATOM 555 C C . HIS A 1 69 ? -22.246 -14.976 35.048 1.00 11.76 69 HIS A C 1
ATOM 556 O O . HIS A 1 69 ? -21.448 -15.076 34.099 1.00 11.98 69 HIS A O 1
ATOM 563 N N . GLY A 1 70 ? -23.552 -15.216 34.918 1.00 11.18 70 GLY A N 1
ATOM 564 C CA . GLY A 1 70 ? -24.102 -15.707 33.641 1.00 11.17 70 GLY A CA 1
ATOM 565 C C . GLY A 1 70 ? -23.947 -14.672 32.540 1.00 10.64 70 GLY A C 1
ATOM 566 O O . GLY A 1 70 ? -23.626 -15.019 31.400 1.00 10.84 70 GLY A O 1
ATOM 567 N N . THR A 1 71 ? -24.168 -13.396 32.872 1.00 10.40 71 THR A N 1
ATOM 568 C CA . THR A 1 71 ? -23.983 -12.315 31.897 1.00 10.93 71 THR A CA 1
ATOM 569 C C . THR A 1 71 ? -22.522 -12.221 31.433 1.00 11.13 71 THR A C 1
ATOM 570 O O . THR A 1 71 ? -22.241 -12.024 30.250 1.00 10.56 71 THR A O 1
ATOM 574 N N . HIS A 1 72 ? -21.589 -12.440 32.360 1.00 10.58 72 HIS A N 1
ATOM 575 C CA . HIS A 1 72 ? -20.171 -12.376 32.027 1.00 10.98 72 HIS A CA 1
ATOM 576 C C . HIS A 1 72 ? -19.821 -13.495 31.044 1.00 10.63 72 HIS A C 1
ATOM 577 O O . HIS A 1 72 ? -19.198 -13.254 30.012 1.00 10.54 72 HIS A O 1
ATOM 584 N N . CYS A 1 73 ? -20.229 -14.719 31.380 1.00 10.54 73 CYS A N 1
ATOM 585 C CA . CYS A 1 73 ? -19.957 -15.891 30.536 1.00 10.79 73 CYS A CA 1
ATOM 586 C C . CYS A 1 73 ? -20.607 -15.709 29.167 1.00 9.97 73 CYS A C 1
ATOM 587 O O . CYS A 1 73 ? -19.955 -15.967 28.132 1.00 9.99 73 CYS A O 1
ATOM 590 N N . ALA A 1 74 ? -21.878 -15.291 29.155 1.00 9.71 74 ALA A N 1
ATOM 591 C CA . ALA A 1 74 ? -22.548 -15.013 27.855 1.00 10.05 74 ALA A CA 1
ATOM 592 C C . ALA A 1 74 ? -21.785 -13.981 27.012 1.00 10.82 74 ALA A C 1
ATOM 593 O O . ALA A 1 74 ? -21.692 -14.122 25.770 1.00 10.29 74 ALA A O 1
ATOM 595 N N . GLY A 1 75 ? -21.272 -12.937 27.670 1.00 10.04 75 GLY A N 1
ATOM 596 C CA . GLY A 1 75 ? -20.468 -11.903 26.982 1.00 10.49 75 GLY A CA 1
ATOM 597 C C . GLY A 1 75 ? -19.241 -12.485 26.295 1.00 10.31 75 GLY A C 1
ATOM 598 O O . GLY A 1 75 ? -18.880 -12.097 25.170 1.00 10.63 75 GLY A O 1
ATOM 599 N N . THR A 1 76 ? -18.578 -13.429 26.953 1.00 9.54 76 THR A N 1
ATOM 600 C CA . THR A 1 76 ? -17.384 -14.019 26.354 1.00 10.24 76 THR A CA 1
ATOM 601 C C . THR A 1 76 ? -17.747 -14.924 25.157 1.00 10.34 76 THR A C 1
ATOM 602 O O . THR A 1 76 ? -16.984 -15.034 24.186 1.00 10.51 76 THR A O 1
ATOM 606 N N . VAL A 1 77 ? -18.897 -15.573 25.238 1.00 10.36 77 VAL A N 1
ATOM 607 C CA . VAL A 1 77 ? -19.380 -16.348 24.080 1.00 10.94 77 VAL A CA 1
ATOM 608 C C . VAL A 1 77 ? -19.659 -15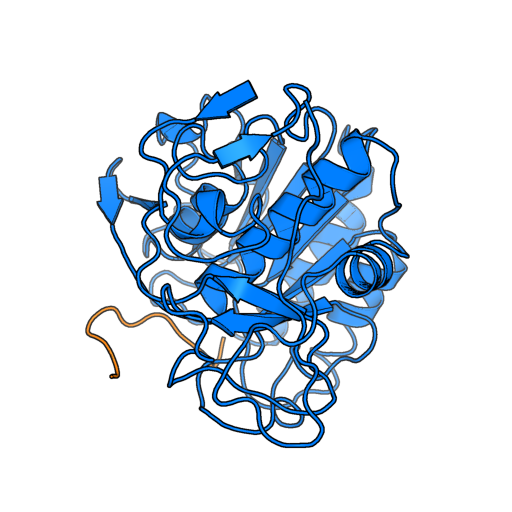.430 22.891 1.00 11.30 77 VAL A C 1
ATOM 609 O O . VAL A 1 77 ? -19.143 -15.668 21.793 1.00 11.66 77 VAL A O 1
ATOM 613 N N . GLY A 1 78 ? -20.462 -14.381 23.099 1.00 12.12 78 GLY A N 1
ATOM 614 C CA . GLY A 1 78 ? -21.074 -13.701 21.947 1.00 13.87 78 GLY A CA 1
ATOM 615 C C . GLY A 1 78 ? -21.397 -12.222 22.019 1.00 13.98 78 GLY A C 1
ATOM 616 O O . GLY A 1 78 ? -22.169 -11.730 21.195 1.00 15.20 78 GLY A O 1
ATOM 617 N N . SER A 1 79 ? -20.842 -11.488 22.983 1.00 13.75 79 SER A N 1
ATOM 618 C CA . SER A 1 79 ? -21.074 -10.023 22.959 1.00 13.32 79 SER A CA 1
ATOM 619 C C . SER A 1 79 ? -20.264 -9.424 21.804 1.00 13.83 79 SER A C 1
ATOM 620 O O . SER A 1 79 ? -19.291 -10.028 21.333 1.00 12.66 79 SER A O 1
ATOM 623 N N . ARG A 1 80 ? -20.674 -8.238 21.353 1.00 13.27 80 ARG A N 1
ATOM 624 C CA . ARG A 1 80 ? -19.956 -7.521 20.296 1.00 14.34 80 ARG A CA 1
ATOM 625 C C . ARG A 1 80 ? -18.479 -7.293 20.626 1.00 13.77 80 ARG A C 1
ATOM 626 O O . ARG A 1 80 ? -17.596 -7.671 19.862 1.00 14.29 80 ARG A O 1
ATOM 634 N N . THR A 1 81 ? -18.211 -6.675 21.773 1.00 13.22 81 THR A N 1
ATOM 635 C CA . THR A 1 81 ? -16.848 -6.300 22.100 1.00 12.92 81 THR A CA 1
ATOM 636 C C . THR A 1 81 ? -16.039 -7.434 22.761 1.00 12.97 81 THR A C 1
ATOM 637 O O . THR A 1 81 ? -14.844 -7.579 22.504 1.00 14.09 81 THR A O 1
ATOM 641 N N . TYR A 1 82 ? -16.699 -8.227 23.602 1.00 12.37 82 TYR A N 1
ATOM 642 C CA . TYR A 1 82 ? -15.988 -9.181 24.446 1.00 12.48 82 TYR A CA 1
ATOM 643 C C . TYR A 1 82 ? -16.132 -10.628 24.013 1.00 12.26 82 TYR A C 1
ATOM 644 O O . TYR A 1 82 ? -15.590 -11.510 24.655 1.00 12.43 82 TYR A O 1
ATOM 653 N N . GLY A 1 83 ? -16.826 -10.862 22.901 1.00 12.13 83 GLY A N 1
ATOM 654 C CA . GLY A 1 83 ? -17.197 -12.217 22.490 1.00 11.56 83 GLY A CA 1
ATOM 655 C C . GLY A 1 83 ? -16.346 -12.853 21.408 1.00 12.16 83 GLY A C 1
ATOM 656 O O . GLY A 1 83 ? -15.777 -12.173 20.545 1.00 11.59 83 GLY A O 1
ATOM 657 N N . VAL A 1 84 ? -16.285 -14.181 21.460 1.00 10.88 84 VAL A N 1
ATOM 658 C CA . VAL A 1 84 ? -15.596 -14.967 20.453 1.00 12.11 84 VAL A CA 1
ATOM 659 C C . VAL A 1 84 ? -16.421 -15.019 19.156 1.00 12.04 84 VAL A C 1
ATOM 660 O O . VAL A 1 84 ? -15.889 -14.802 18.054 1.00 13.28 84 VAL A O 1
ATOM 664 N N . ALA A 1 85 ? -17.700 -15.341 19.292 1.00 11.86 85 ALA A N 1
ATOM 665 C CA . ALA A 1 85 ? -18.569 -15.559 18.145 1.00 12.39 85 ALA A CA 1
ATOM 666 C C . ALA A 1 85 ? -19.575 -14.425 18.150 1.00 12.46 85 ALA A C 1
ATOM 667 O O . ALA A 1 85 ? -20.643 -14.527 18.765 1.00 12.66 85 ALA A O 1
ATOM 669 N N . LYS A 1 86 ? -19.216 -13.337 17.471 1.00 13.66 86 LYS A N 1
ATOM 670 C CA . LYS A 1 86 ? -19.914 -12.063 17.637 1.00 13.81 86 LYS A CA 1
ATOM 671 C C . LYS A 1 86 ? -21.312 -11.988 17.025 1.00 15.18 86 LYS A C 1
ATOM 672 O O . LYS A 1 86 ? -22.022 -10.987 17.230 1.00 16.01 86 LYS A O 1
ATOM 678 N N . LYS A 1 87 ? -21.713 -13.012 16.275 1.00 15.16 87 LYS A N 1
ATOM 679 C CA . LYS A 1 87 ? -23.036 -12.993 15.655 1.00 14.96 87 LYS A CA 1
ATOM 680 C C . LYS A 1 87 ? -23.941 -14.136 16.116 1.00 15.07 87 LYS A C 1
ATOM 681 O O . LYS A 1 87 ? -25.121 -14.199 15.736 1.00 14.96 87 LYS A O 1
ATOM 687 N N . THR A 1 88 ? -23.415 -15.016 16.973 1.00 14.59 88 THR A N 1
ATOM 688 C CA . THR A 1 88 ? -24.226 -16.133 17.450 1.00 14.51 88 THR A CA 1
ATOM 689 C C . THR A 1 88 ? -25.465 -15.709 18.249 1.00 14.84 88 THR A C 1
ATOM 690 O O . THR A 1 88 ? -25.514 -14.598 18.794 1.00 13.52 88 THR A O 1
ATOM 694 N N . GLN A 1 89 ? -26.466 -16.587 18.285 1.00 14.17 89 GLN A N 1
ATOM 695 C CA . GLN A 1 89 ? -27.664 -16.403 19.080 1.00 15.28 89 GLN A CA 1
ATOM 696 C C . GLN A 1 89 ? -27.437 -17.010 20.461 1.00 14.86 89 GLN A C 1
ATOM 697 O O . GLN A 1 89 ? -27.012 -18.156 20.565 1.00 15.18 89 GLN A O 1
ATOM 703 N N . LEU A 1 90 ? -27.742 -16.240 21.503 1.00 14.07 90 LEU A N 1
ATOM 704 C CA . LEU A 1 90 ? -27.574 -16.698 22.887 1.00 13.86 90 LEU A CA 1
ATOM 705 C C . LEU A 1 90 ? -28.906 -16.986 23.554 1.00 13.35 90 LEU A C 1
ATOM 706 O O . LEU A 1 90 ? -29.827 -16.168 23.466 1.00 13.67 90 LEU A O 1
ATOM 711 N N . PHE A 1 91 ? -28.996 -18.128 24.238 1.00 12.71 91 PHE A N 1
ATOM 712 C CA . PHE A 1 91 ? -30.181 -18.477 25.020 1.00 13.04 91 PHE A CA 1
ATOM 713 C C . PHE A 1 91 ? -29.773 -18.715 26.455 1.00 13.49 91 PHE A C 1
ATOM 714 O O . PHE A 1 91 ? -28.841 -19.469 26.716 1.00 14.15 91 PHE A O 1
ATOM 722 N N . GLY A 1 92 ? -30.472 -18.073 27.378 1.00 12.65 92 GLY A N 1
ATOM 723 C CA . GLY A 1 92 ? -30.142 -18.185 28.789 1.00 12.28 92 GLY A CA 1
ATOM 724 C C . GLY A 1 92 ? -31.027 -19.195 29.481 1.00 12.36 92 GLY A C 1
ATOM 725 O O . GLY A 1 92 ? -32.238 -19.217 29.275 1.00 13.56 92 GLY A O 1
ATOM 726 N N . VAL A 1 93 ? -30.421 -20.043 30.305 1.00 11.62 93 VAL A N 1
ATOM 727 C CA . VAL A 1 93 ? -31.177 -20.954 31.149 1.00 12.80 93 VAL A CA 1
ATOM 728 C C . VAL A 1 93 ? -30.686 -20.730 32.569 1.00 13.11 93 VAL A C 1
ATOM 729 O O . VAL A 1 93 ? -29.522 -20.978 32.857 1.00 12.66 93 VAL A O 1
ATOM 733 N N . LYS A 1 94 ? -31.578 -20.250 33.436 1.00 12.30 94 LYS A N 1
ATOM 734 C CA . LYS A 1 94 ? -31.180 -19.922 34.806 1.00 12.23 94 LYS A CA 1
ATOM 735 C C . LYS A 1 94 ? -31.355 -21.179 35.666 1.00 13.16 94 LYS A C 1
ATOM 736 O O . LYS A 1 94 ? -32.475 -21.546 36.037 1.00 13.51 94 LYS A O 1
ATOM 742 N N . VAL A 1 95 ? -30.243 -21.833 35.979 1.00 13.06 95 VAL A N 1
ATOM 743 C CA . VAL A 1 95 ? -30.289 -22.994 36.881 1.00 13.29 95 VAL A CA 1
ATOM 744 C C . VAL A 1 95 ? -29.604 -22.619 38.200 1.00 13.67 95 VAL A C 1
ATOM 745 O O . VAL A 1 95 ? -29.686 -23.379 39.174 1.00 13.84 95 VAL A O 1
ATOM 749 N N . LEU A 1 96 ? -28.910 -21.477 38.212 1.00 13.76 96 LEU A N 1
ATOM 750 C CA . LEU A 1 96 ? -28.239 -21.003 39.444 1.00 14.89 96 LEU A CA 1
ATOM 751 C C . LEU A 1 96 ? -28.961 -19.797 40.006 1.00 15.43 96 LEU A C 1
ATOM 752 O O . LEU A 1 96 ? -29.413 -18.932 39.253 1.00 14.68 96 LEU A O 1
ATOM 757 N N . ASP A 1 97 ? -29.037 -19.721 41.335 1.00 16.22 97 ASP A N 1
ATOM 758 C CA . ASP A 1 97 ? -29.691 -18.572 41.946 1.00 17.18 97 ASP A CA 1
ATOM 759 C C . ASP A 1 97 ? -28.755 -17.365 42.017 1.00 17.52 97 ASP A C 1
ATOM 760 O O . ASP A 1 97 ? -27.557 -17.455 41.677 1.00 17.13 97 ASP A O 1
ATOM 765 N N . ASP A 1 98 ? -29.304 -16.232 42.444 1.00 18.19 98 ASP A N 1
ATOM 766 C CA . ASP A 1 98 ? -28.544 -14.983 42.417 1.00 18.90 98 ASP A CA 1
ATOM 767 C C . ASP A 1 98 ? -27.317 -14.934 43.329 1.00 19.37 98 ASP A C 1
ATOM 768 O O . ASP A 1 98 ? -26.526 -13.993 43.264 1.00 19.77 98 ASP A O 1
ATOM 773 N N . ASN A 1 99 ? -27.159 -15.952 44.169 1.00 21.41 99 ASN A N 1
ATOM 774 C CA . ASN A 1 99 ? -25.939 -16.123 44.944 1.00 22.65 99 ASN A CA 1
ATOM 775 C C . ASN A 1 99 ? -24.947 -17.016 44.219 1.00 22.96 99 ASN A C 1
ATOM 776 O O . ASN A 1 99 ? -23.845 -17.261 44.712 1.00 23.03 99 ASN A O 1
ATOM 781 N N . GLY A 1 100 ? -25.354 -17.504 43.047 1.00 22.36 100 GLY A N 1
ATOM 782 C CA . GLY A 1 100 ? -24.502 -18.343 42.209 1.00 22.52 100 GLY A CA 1
ATOM 783 C C . GLY A 1 100 ? -24.546 -19.812 42.564 1.00 23.03 100 GLY A C 1
ATOM 784 O O . GLY A 1 100 ? -23.691 -20.581 42.117 1.00 23.88 100 GLY A O 1
ATOM 785 N N A SER A 1 101 ? -25.543 -20.206 43.353 0.40 22.88 101 SER A N 1
ATOM 786 N N B SER A 1 101 ? -25.528 -20.200 43.379 0.60 23.04 101 SER A N 1
ATOM 787 C CA A SER A 1 101 ? -25.675 -21.589 43.815 0.40 22.89 101 SER A CA 1
ATOM 788 C CA B SER A 1 101 ? -25.672 -21.593 43.815 0.60 23.36 101 SER A CA 1
ATOM 789 C C A SER A 1 101 ? -26.878 -22.291 43.195 0.40 22.84 101 SER A C 1
ATOM 790 C C B SER A 1 101 ? -26.891 -22.292 43.219 0.60 23.02 101 SER A C 1
ATOM 791 O O A SER A 1 101 ? -27.816 -21.645 42.733 0.40 22.79 101 SER A O 1
ATOM 792 O O B SER A 1 101 ? -27.844 -21.650 42.787 0.60 22.93 101 SER A O 1
ATOM 797 N N . GLY A 1 102 ? -26.846 -23.620 43.190 1.00 23.24 102 GLY A N 1
ATOM 798 C CA . GLY A 1 102 ? -27.949 -24.404 42.642 1.00 22.67 102 GLY A CA 1
ATOM 799 C C . GLY A 1 102 ? -27.835 -25.865 43.021 1.00 22.58 102 GLY A C 1
ATOM 800 O O . GLY A 1 102 ? -26.728 -26.392 43.164 1.00 23.50 102 GLY A O 1
ATOM 801 N N . GLN A 1 103 ? -28.980 -26.511 43.191 1.00 21.49 103 GLN A N 1
ATOM 802 C CA . GLN A 1 103 ? -29.024 -27.923 43.527 1.00 22.11 103 GLN A CA 1
ATOM 803 C C . GLN A 1 103 ? -28.784 -28.744 42.276 1.00 20.35 103 GLN A C 1
ATOM 804 O O . GLN A 1 103 ? -29.162 -28.347 41.170 1.00 19.15 103 GLN A O 1
ATOM 810 N N . TYR A 1 104 ? -28.181 -29.907 42.469 1.00 19.48 104 TYR A N 1
ATOM 811 C CA . TYR A 1 104 ? -27.922 -30.799 41.365 1.00 19.54 104 TYR A CA 1
ATOM 812 C C . TYR A 1 104 ? -29.175 -31.184 40.567 1.00 18.76 104 TYR A C 1
ATOM 813 O O . TYR A 1 104 ? -29.116 -31.276 39.337 1.00 18.55 104 TYR A O 1
ATOM 822 N N . SER A 1 105 ? -30.305 -31.382 41.242 1.00 18.22 105 SER A N 1
ATOM 823 C CA . SER A 1 105 ? -31.532 -31.743 40.532 1.00 18.32 105 SER A CA 1
ATOM 824 C C . SER A 1 105 ? -31.969 -30.653 39.546 1.00 17.51 105 SER A C 1
ATOM 825 O O . SER A 1 105 ? -32.490 -30.970 38.478 1.00 17.18 105 SER A O 1
ATOM 828 N N . THR A 1 106 ? -31.745 -29.387 39.905 1.00 16.67 106 THR A N 1
ATOM 829 C CA . THR A 1 106 ? -32.119 -28.261 39.050 1.00 16.91 106 THR A CA 1
ATOM 830 C C . THR A 1 106 ? -31.164 -28.151 37.850 1.00 15.75 106 THR A C 1
ATOM 831 O O . THR A 1 106 ? -31.585 -27.893 36.720 1.00 15.74 106 THR A O 1
ATOM 835 N N . ILE A 1 107 ? -29.880 -28.366 38.108 1.00 14.13 107 ILE A N 1
ATOM 836 C CA . ILE A 1 107 ? -28.873 -28.341 37.042 1.00 13.50 107 ILE A CA 1
ATOM 837 C C . ILE A 1 107 ? -29.149 -29.428 35.985 1.00 13.82 107 ILE A C 1
ATOM 838 O O . ILE A 1 107 ? -29.130 -29.155 34.776 1.00 13.91 107 ILE A O 1
ATOM 843 N N . ILE A 1 108 ? -29.462 -30.636 36.456 1.00 13.30 108 ILE A N 1
ATOM 844 C CA . ILE A 1 108 ? -29.835 -31.744 35.595 1.00 13.29 108 ILE A CA 1
ATOM 845 C C . ILE A 1 108 ? -31.075 -31.388 34.782 1.00 13.56 108 ILE A C 1
ATOM 846 O O . ILE A 1 108 ? -31.087 -31.572 33.557 1.00 12.85 108 ILE A O 1
ATOM 851 N N . ALA A 1 109 ? -32.094 -30.829 35.435 1.00 13.49 109 ALA A N 1
ATOM 852 C CA . ALA A 1 109 ? -33.319 -30.445 34.713 1.00 13.06 109 ALA A CA 1
ATOM 853 C C . ALA A 1 109 ? -33.016 -29.469 33.578 1.00 13.17 109 ALA A C 1
ATOM 854 O O . ALA A 1 109 ? -33.582 -29.581 32.466 1.00 12.63 109 ALA A O 1
ATOM 856 N N . GLY A 1 110 ? -32.125 -28.517 33.851 1.00 12.07 110 GLY A N 1
ATOM 857 C CA . GLY A 1 110 ? -31.731 -27.505 32.857 1.00 12.32 110 GLY A CA 1
ATOM 858 C C . GLY A 1 110 ? -31.028 -28.128 31.661 1.00 12.84 110 GLY A C 1
ATOM 859 O O . GLY A 1 110 ? -31.258 -27.705 30.542 1.00 12.71 110 GLY A O 1
ATOM 860 N N . MET A 1 111 ? -30.190 -29.140 31.896 1.00 11.96 111 MET A N 1
ATOM 861 C CA . MET A 1 111 ? -29.540 -29.853 30.796 1.00 13.51 111 MET A CA 1
ATOM 862 C C . MET A 1 111 ? -30.567 -30.612 29.936 1.00 13.31 111 MET A C 1
ATOM 863 O O . MET A 1 111 ? -30.587 -30.487 28.705 1.00 13.53 111 MET A O 1
ATOM 868 N N . ASP A 1 112 ? -31.428 -31.381 30.592 1.00 13.05 112 ASP A N 1
ATOM 869 C CA . ASP A 1 112 ? -32.495 -32.084 29.872 1.00 13.64 112 ASP A CA 1
ATOM 870 C C . ASP A 1 112 ? -33.384 -31.093 29.110 1.00 13.62 112 ASP A C 1
ATOM 871 O O . ASP A 1 112 ? -33.835 -31.380 27.992 1.00 12.94 112 ASP A O 1
ATOM 876 N N . PHE A 1 113 ? -33.624 -29.921 29.701 1.00 13.51 113 PHE A N 1
ATOM 877 C CA . PHE A 1 113 ? -34.420 -28.902 29.029 1.00 13.63 113 PHE A CA 1
ATOM 878 C C . PHE A 1 113 ? -33.791 -28.490 27.687 1.00 13.47 113 PHE A C 1
ATOM 879 O O . PHE A 1 113 ? -34.464 -28.448 26.660 1.00 12.89 113 PHE A O 1
ATOM 887 N N . VAL A 1 114 ? -32.494 -28.207 27.705 1.00 12.39 114 VAL A N 1
ATOM 888 C CA . VAL A 1 114 ? -31.803 -27.755 26.496 1.00 12.49 114 VAL A CA 1
ATOM 889 C C . VAL A 1 114 ? -31.839 -28.848 25.422 1.00 11.91 114 VAL A C 1
ATOM 890 O O . VAL A 1 114 ? -32.007 -28.543 24.256 1.00 12.33 114 VAL A O 1
ATOM 894 N N . ALA A 1 115 ? -31.687 -30.116 25.814 1.00 12.45 115 ALA A N 1
ATOM 895 C CA . ALA A 1 115 ? -31.710 -31.215 24.831 1.00 13.08 115 ALA A CA 1
ATOM 896 C C . ALA A 1 115 ? -33.028 -31.229 24.040 1.00 13.63 115 ALA A C 1
ATOM 897 O O . ALA A 1 115 ? -33.040 -31.526 22.847 1.00 14.75 115 ALA A O 1
ATOM 899 N N . SER A 1 116 ? -34.128 -30.889 24.713 1.00 13.26 116 SER A N 1
ATOM 900 C CA . SER A 1 116 ? -35.436 -30.809 24.088 1.00 13.72 116 SER A CA 1
ATOM 901 C C . SER A 1 116 ? -35.668 -29.483 23.374 1.00 14.16 116 SER A C 1
ATOM 902 O O . SER A 1 116 ? -36.179 -29.468 22.249 1.00 14.45 116 SER A O 1
ATOM 905 N N . ASP A 1 117 ? -35.351 -28.375 24.053 1.00 12.85 117 ASP A N 1
ATOM 906 C CA . ASP A 1 117 ? -35.682 -27.044 23.549 1.00 13.73 117 ASP A CA 1
ATOM 907 C C . ASP A 1 117 ? -35.030 -26.735 22.209 1.00 14.29 117 ASP A C 1
ATOM 908 O O . ASP A 1 117 ? -35.621 -26.022 21.388 1.00 14.62 117 ASP A O 1
ATOM 913 N N . LYS A 1 118 ? -33.832 -27.274 21.975 1.00 14.49 118 LYS A N 1
ATOM 914 C CA . LYS A 1 118 ? -33.096 -26.991 20.749 1.00 16.77 118 LYS A CA 1
ATOM 915 C C . LYS A 1 118 ? -33.900 -27.446 19.514 1.00 18.02 118 LYS A C 1
ATOM 916 O O . LYS A 1 118 ? -33.756 -26.881 18.419 1.00 17.47 118 LYS A O 1
ATOM 922 N N . ASN A 1 119 ? -34.769 -28.442 19.705 1.00 19.46 119 ASN A N 1
ATOM 923 C CA . ASN A 1 119 ? -35.606 -28.934 18.607 1.00 21.62 119 ASN A CA 1
ATOM 924 C C . ASN A 1 119 ? -36.674 -27.890 18.201 1.00 22.89 119 ASN A C 1
ATOM 925 O O . ASN A 1 119 ? -37.263 -27.997 17.122 1.00 24.65 119 ASN A O 1
ATOM 930 N N . ASN A 1 120 ? -36.906 -26.881 19.051 1.00 23.93 120 ASN A N 1
ATOM 931 C CA . ASN A 1 120 ? -37.854 -25.786 18.770 1.00 24.64 120 ASN A CA 1
ATOM 932 C C . ASN A 1 120 ? -37.217 -24.516 18.181 1.00 23.82 120 ASN A C 1
ATOM 933 O O . ASN A 1 120 ? -37.917 -23.522 17.952 1.00 24.10 120 ASN A O 1
ATOM 938 N N . ARG A 1 121 ? -35.904 -24.537 17.952 1.00 22.54 121 ARG A N 1
ATOM 939 C CA . ARG A 1 121 ? -35.169 -23.320 17.584 1.00 21.65 121 ARG A CA 1
ATOM 940 C C . ARG A 1 121 ? -34.558 -23.468 16.212 1.00 21.47 121 ARG A C 1
ATOM 941 O O . ARG A 1 121 ? -34.239 -24.574 15.771 1.00 21.58 121 ARG A O 1
ATOM 949 N N . ASN A 1 122 ? -34.403 -22.336 15.537 1.00 21.42 122 ASN A N 1
ATOM 950 C CA . ASN A 1 122 ? -33.772 -22.309 14.241 1.00 21.51 122 ASN A CA 1
ATOM 951 C C . ASN A 1 122 ? -32.266 -22.020 14.383 1.00 20.20 122 ASN A C 1
ATOM 952 O O . ASN A 1 122 ? -31.849 -20.864 14.504 1.00 20.24 122 ASN A O 1
ATOM 957 N N . CYS A 1 123 ? -31.473 -23.092 14.381 1.00 18.18 123 CYS A N 1
ATOM 958 C CA . CYS A 1 123 ? -30.020 -23.036 14.605 1.00 17.49 123 CYS A CA 1
ATOM 959 C C . CYS A 1 123 ? -29.354 -23.873 13.505 1.00 17.38 123 CYS A C 1
ATOM 960 O O . CYS A 1 123 ? -28.811 -24.950 13.756 1.00 17.08 123 CYS A O 1
ATOM 963 N N . PRO A 1 124 ? -29.431 -23.395 12.257 1.00 17.18 124 PRO A N 1
ATOM 964 C CA . PRO A 1 124 ? -28.988 -24.237 11.136 1.00 17.91 124 PRO A CA 1
ATOM 965 C C . PRO A 1 124 ? -27.530 -24.696 11.173 1.00 17.66 124 PRO A C 1
ATOM 966 O O . PRO A 1 124 ? -27.203 -25.728 10.580 1.00 19.40 124 PRO A O 1
ATOM 970 N N . LYS A 1 125 ? -26.660 -23.953 11.857 1.00 16.01 125 LYS A N 1
ATOM 971 C CA . LYS A 1 125 ? -25.243 -24.288 11.917 1.00 16.25 125 LYS A CA 1
ATOM 972 C C . LYS A 1 125 ? -24.883 -25.102 13.157 1.00 16.39 125 LYS A C 1
ATOM 973 O O . LYS A 1 125 ? -23.744 -25.545 13.286 1.00 17.42 125 LYS A O 1
ATOM 979 N N . GLY A 1 126 ? -25.840 -25.288 14.059 1.00 15.53 126 GLY A N 1
ATOM 980 C CA . GLY A 1 126 ? -25.610 -26.176 15.206 1.00 15.21 126 GLY A CA 1
ATOM 981 C C . GLY A 1 126 ? -25.784 -25.516 16.560 1.00 14.55 126 GLY A C 1
ATOM 982 O O . GLY A 1 126 ? -25.998 -24.297 16.657 1.00 13.95 126 GLY A O 1
ATOM 983 N N . VAL A 1 127 ? -25.687 -26.338 17.601 1.00 13.34 127 VAL A N 1
ATOM 984 C CA . VAL A 1 127 ? -26.020 -25.930 18.964 1.00 12.94 127 VAL A CA 1
ATOM 985 C C . VAL A 1 127 ? -24.887 -26.280 19.924 1.00 12.38 127 VAL A C 1
ATOM 986 O O . VAL A 1 127 ? -24.304 -27.370 19.856 1.00 12.49 127 VAL A O 1
ATOM 990 N N . VAL A 1 128 ? -24.591 -25.325 20.801 1.00 11.74 128 VAL A N 1
ATOM 991 C CA . VAL A 1 128 ? -23.542 -25.438 21.813 1.00 11.64 128 VAL A CA 1
ATOM 992 C C . VAL A 1 128 ? -24.184 -25.146 23.176 1.00 11.64 128 VAL A C 1
ATOM 993 O O . VAL A 1 128 ? -25.131 -24.375 23.266 1.00 11.60 128 VAL A O 1
ATOM 997 N N . ALA A 1 129 ? -23.682 -25.796 24.223 1.00 10.83 129 ALA A N 1
ATOM 998 C CA . ALA A 1 129 ? -24.093 -25.455 25.584 1.00 11.34 129 ALA A CA 1
ATOM 999 C C . ALA A 1 129 ? -22.829 -25.191 26.402 1.00 12.33 129 ALA A C 1
ATOM 1000 O O . ALA A 1 129 ? -21.844 -25.941 26.324 1.00 12.40 129 ALA A O 1
ATOM 1002 N N . SER A 1 130 ? -22.852 -24.097 27.151 1.00 11.43 130 SER A N 1
ATOM 1003 C CA . SER A 1 130 ? -21.696 -23.701 27.940 1.00 11.42 130 SER A CA 1
ATOM 1004 C C . SER A 1 130 ? -22.076 -23.808 29.401 1.00 11.62 130 SER A C 1
ATOM 1005 O O . SER A 1 130 ? -23.030 -23.154 29.821 1.00 11.32 130 SER A O 1
ATOM 1008 N N . LEU A 1 131 ? -21.349 -24.637 30.160 1.00 11.42 131 LEU A N 1
ATOM 1009 C CA . LEU A 1 131 ? -21.683 -24.886 31.570 1.00 12.86 131 LEU A CA 1
ATOM 1010 C C . LEU A 1 131 ? -20.490 -24.431 32.390 1.00 12.23 131 LEU A C 1
ATOM 1011 O O . LEU A 1 131 ? -19.511 -25.158 32.458 1.00 12.06 131 LEU A O 1
ATOM 1016 N N . SER A 1 132 ? -20.592 -23.251 32.997 1.00 12.50 132 SER A N 1
ATOM 1017 C CA . SER A 1 132 ? -19.520 -22.709 33.818 1.00 12.97 132 SER A CA 1
ATOM 1018 C C . SER A 1 132 ? -19.943 -22.929 35.272 1.00 13.81 132 SER A C 1
ATOM 1019 O O . SER A 1 132 ? -20.204 -21.988 36.018 1.00 14.96 132 SER A O 1
ATOM 1022 N N . LEU A 1 133 ? -20.036 -24.197 35.651 1.00 14.90 133 LEU A N 1
ATOM 1023 C CA . LEU A 1 133 ? -20.495 -24.562 36.983 1.00 15.38 133 LEU A CA 1
ATOM 1024 C C . LEU A 1 133 ? -19.984 -25.954 37.297 1.00 16.29 133 LEU A C 1
ATOM 1025 O O . LEU A 1 133 ? -19.461 -26.666 36.435 1.00 15.46 133 LEU A O 1
ATOM 1030 N N . GLY A 1 134 ? -20.135 -26.340 38.551 1.00 16.20 134 GLY A N 1
ATOM 1031 C CA . GLY A 1 134 ? -19.797 -27.694 38.920 1.00 17.17 134 GLY A CA 1
ATOM 1032 C C . GLY A 1 134 ? -19.724 -27.823 40.412 1.00 17.80 134 GLY A C 1
ATOM 1033 O O . GLY A 1 134 ? -19.877 -26.838 41.152 1.00 18.72 134 GLY A O 1
ATOM 1034 N N . GLY A 1 135 ? -19.501 -29.044 40.853 1.00 17.25 135 GLY A N 1
ATOM 1035 C CA . GLY A 1 135 ? -19.289 -29.296 42.268 1.00 16.66 135 GLY A CA 1
ATOM 1036 C C . GLY A 1 135 ? -18.724 -30.691 42.401 1.00 15.84 135 GLY A C 1
ATOM 1037 O O . GLY A 1 135 ? -18.098 -31.198 41.472 1.00 15.28 135 GLY A O 1
ATOM 1038 N N . GLY A 1 136 ? -18.960 -31.322 43.548 1.00 15.80 136 GLY A N 1
ATOM 1039 C CA . GLY A 1 136 ? -18.357 -32.630 43.833 1.00 15.86 136 GLY A CA 1
ATOM 1040 C C . GLY A 1 136 ? -18.914 -33.692 42.902 1.00 15.77 136 GLY A C 1
ATOM 1041 O O . GLY A 1 136 ? -19.984 -33.512 42.298 1.00 16.36 136 GLY A O 1
ATOM 1042 N N . TYR A 1 137 ? -18.198 -34.803 42.793 1.00 15.88 137 TYR A N 1
ATOM 1043 C CA . TYR A 1 137 ? -18.573 -35.859 41.853 1.00 15.37 137 TYR A CA 1
ATOM 1044 C C . TYR A 1 137 ? -20.019 -36.336 42.054 1.00 15.82 137 TYR A C 1
ATOM 1045 O O . TYR A 1 137 ? -20.455 -36.590 43.192 1.00 15.59 137 TYR A O 1
ATOM 1054 N N . SER A 1 138 ? -20.739 -36.472 40.939 1.00 15.17 138 SER A N 1
ATOM 1055 C CA . SER A 1 138 ? -22.105 -37.051 40.926 1.00 15.63 138 SER A CA 1
ATOM 1056 C C . SER A 1 138 ? -22.302 -37.786 39.609 1.00 15.56 138 SER A C 1
ATOM 1057 O O . SER A 1 138 ? -22.175 -37.197 38.536 1.00 14.74 138 SER A O 1
ATOM 1060 N N . SER A 1 139 ? -22.611 -39.076 39.684 1.00 15.86 139 SER A N 1
ATOM 1061 C CA . SER A 1 139 ? -22.800 -39.850 38.461 1.00 16.55 139 SER A CA 1
ATOM 1062 C C . SER A 1 139 ? -24.045 -39.355 37.719 1.00 16.36 139 SER A C 1
ATOM 1063 O O . SER A 1 139 ? -24.084 -39.409 36.485 1.00 16.56 139 SER A O 1
ATOM 1066 N N . SER A 1 140 ? -25.031 -38.850 38.461 1.00 14.99 140 SER A N 1
ATOM 1067 C CA . SER A 1 140 ? -26.279 -38.322 37.874 1.00 15.98 140 SER A CA 1
ATOM 1068 C C . SER A 1 140 ? -26.027 -37.050 37.064 1.00 14.75 140 SER A C 1
ATOM 1069 O O . SER A 1 140 ? -26.602 -36.848 35.978 1.00 14.85 140 SER A O 1
ATOM 1072 N N . VAL A 1 141 ? -25.169 -36.184 37.587 1.00 12.94 141 VAL A N 1
ATOM 1073 C CA . VAL A 1 141 ? -24.848 -34.953 36.877 1.00 13.38 141 VAL A CA 1
ATOM 1074 C C . VAL A 1 141 ? -24.043 -35.296 35.630 1.00 12.41 141 VAL A C 1
ATOM 1075 O O . VAL A 1 141 ? -24.284 -34.750 34.554 1.00 13.25 141 VAL A O 1
ATOM 1079 N N . ASN A 1 142 ? -23.089 -36.210 35.772 1.00 12.49 142 ASN A N 1
ATOM 1080 C CA . ASN A 1 142 ? -22.276 -36.623 34.627 1.00 12.79 142 ASN A CA 1
ATOM 1081 C C . ASN A 1 142 ? -23.182 -37.199 33.553 1.00 13.11 142 ASN A C 1
ATOM 1082 O O . ASN A 1 142 ? -23.013 -36.883 32.370 1.00 13.60 142 ASN A O 1
ATOM 1087 N N A SER A 1 143 ? -24.142 -38.025 33.966 0.45 12.81 143 SER A N 1
ATOM 1088 N N B SER A 1 143 ? -24.140 -38.027 33.968 0.55 13.09 143 SER A N 1
ATOM 1089 C CA A SER A 1 143 ? -25.062 -38.675 33.026 0.45 13.01 143 SER A CA 1
ATOM 1090 C CA B SER A 1 143 ? -25.071 -38.672 33.031 0.55 13.73 143 SER A CA 1
ATOM 1091 C C A SER A 1 143 ? -25.892 -37.651 32.248 0.45 12.79 143 SER A C 1
ATOM 1092 C C B SER A 1 143 ? -25.880 -37.643 32.245 0.55 13.15 143 SER A C 1
ATOM 1093 O O A SER A 1 143 ? -26.134 -37.833 31.050 0.45 12.93 143 SER A O 1
ATOM 1094 O O B SER A 1 143 ? -26.091 -37.810 31.039 0.55 13.29 143 SER A O 1
ATOM 1099 N N . ALA A 1 144 ? -26.311 -36.582 32.925 1.00 12.57 144 ALA A N 1
ATOM 1100 C CA . ALA A 1 144 ? -27.102 -35.520 32.304 1.00 12.63 144 ALA A CA 1
ATOM 1101 C C . ALA A 1 144 ? -26.268 -34.832 31.240 1.00 12.81 144 ALA A C 1
ATOM 1102 O O . ALA A 1 144 ? -26.775 -34.540 30.139 1.00 12.74 144 ALA A O 1
ATOM 1104 N N . ALA A 1 145 ? -24.990 -34.576 31.553 1.00 12.05 145 ALA A N 1
ATOM 1105 C CA . ALA A 1 145 ? -24.101 -33.931 30.572 1.00 11.98 145 ALA A CA 1
ATOM 1106 C C . ALA A 1 145 ? -23.878 -34.820 29.358 1.00 11.71 145 ALA A C 1
ATOM 1107 O O . ALA A 1 145 ? -23.866 -34.337 28.247 1.00 12.25 145 ALA A O 1
ATOM 1109 N N . ALA A 1 146 ? -23.702 -36.116 29.593 1.00 11.71 146 ALA A N 1
ATOM 1110 C CA . ALA A 1 146 ? -23.526 -37.106 28.529 1.00 12.22 146 ALA A CA 1
ATOM 1111 C C . ALA A 1 146 ? -24.761 -37.173 27.624 1.00 12.27 146 ALA A C 1
ATOM 1112 O O . ALA A 1 146 ? -24.630 -37.211 26.403 1.00 12.55 146 ALA A O 1
ATOM 1114 N N . ARG A 1 147 ? -25.960 -37.156 28.222 1.00 12.58 147 ARG A N 1
ATOM 1115 C CA . ARG A 1 147 ? -27.196 -37.096 27.430 1.00 13.33 147 ARG A CA 1
ATOM 1116 C C . ARG A 1 147 ? -27.244 -35.857 26.553 1.00 13.15 147 ARG A C 1
ATOM 1117 O O . ARG A 1 147 ? -27.597 -35.943 25.369 1.00 13.23 147 ARG A O 1
ATOM 1125 N N . LEU A 1 148 ? -26.867 -34.713 27.122 1.00 11.98 148 LEU A N 1
ATOM 1126 C CA . LEU A 1 148 ? -26.977 -33.459 26.392 1.00 12.28 148 LEU A CA 1
ATOM 1127 C C . LEU A 1 148 ? -26.055 -33.540 25.170 1.00 11.65 148 LEU A C 1
ATOM 1128 O O . LEU A 1 148 ? -26.456 -33.233 24.049 1.00 12.63 148 LEU A O 1
ATOM 1133 N N . GLN A 1 149 ? -24.836 -34.016 25.391 1.00 11.47 149 GLN A N 1
ATOM 1134 C CA . GLN A 1 149 ? -23.875 -34.214 24.295 1.00 11.41 149 GLN A CA 1
ATOM 1135 C C . GLN A 1 149 ? -24.436 -35.204 23.244 1.00 12.54 149 GLN A C 1
ATOM 1136 O O . GLN A 1 149 ? -24.419 -34.931 22.030 1.00 12.10 149 GLN A O 1
ATOM 1142 N N . SER A 1 150 ? -24.934 -36.344 23.722 1.00 12.65 150 SER A N 1
ATOM 1143 C CA . SER A 1 150 ? -25.524 -37.379 22.859 1.00 13.90 150 SER A CA 1
ATOM 1144 C C . SER A 1 150 ? -26.657 -36.849 21.963 1.00 13.65 150 SER A C 1
ATOM 1145 O O . SER A 1 150 ? -26.831 -37.300 20.809 1.00 14.39 150 SER A O 1
ATOM 1148 N N . SER A 1 151 ? -27.429 -35.905 22.494 1.00 13.79 151 SER A N 1
ATOM 1149 C CA . SER A 1 151 ? -28.589 -35.345 21.776 1.00 13.93 151 SER A CA 1
ATOM 1150 C C . SER A 1 151 ? -28.211 -34.454 20.586 1.00 14.24 151 SER A C 1
ATOM 1151 O O . SER A 1 151 ? -29.096 -34.015 19.849 1.00 15.15 151 SER A O 1
ATOM 1154 N N . GLY A 1 152 ? -26.921 -34.152 20.454 1.00 13.48 152 GLY A N 1
ATOM 1155 C CA . GLY A 1 152 ? -26.394 -33.376 19.320 1.00 14.30 152 GLY A CA 1
ATOM 1156 C C . GLY A 1 152 ? -26.015 -31.951 19.666 1.00 14.92 152 GLY A C 1
ATOM 1157 O O . GLY A 1 152 ? -26.053 -31.071 18.804 1.00 16.46 152 GLY A O 1
ATOM 1158 N N . VAL A 1 153 ? -25.655 -31.716 20.929 1.00 14.33 153 VAL A N 1
ATOM 1159 C CA . VAL A 1 153 ? -25.235 -30.389 21.391 1.00 13.73 153 VAL A CA 1
ATOM 1160 C C . VAL A 1 153 ? -23.763 -30.480 21.799 1.00 13.76 153 VAL A C 1
ATOM 1161 O O . VAL A 1 153 ? -23.353 -31.423 22.497 1.00 14.31 153 VAL A O 1
ATOM 1165 N N . MET A 1 154 ? -22.966 -29.494 21.390 1.00 13.07 154 MET A N 1
ATOM 1166 C CA . MET A 1 154 ? -21.577 -29.462 21.792 1.00 12.88 154 MET A CA 1
ATOM 1167 C C . MET A 1 154 ? -21.552 -28.941 23.226 1.00 12.48 154 MET A C 1
ATOM 1168 O O . MET A 1 154 ? -21.848 -27.771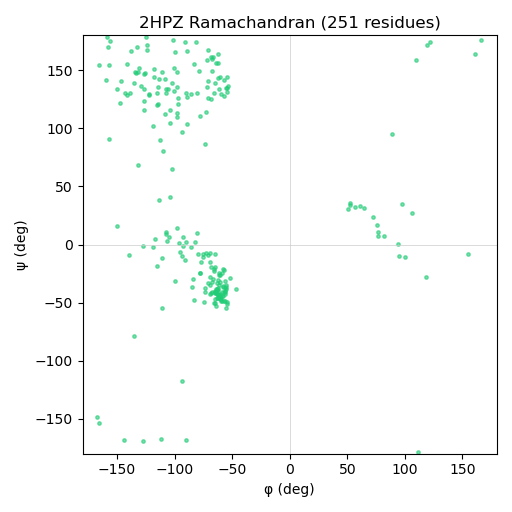 23.462 1.00 13.47 154 MET A O 1
ATOM 1173 N N . VAL A 1 155 ? -21.216 -29.825 24.170 1.00 12.32 155 VAL A N 1
ATOM 1174 C CA . VAL A 1 155 ? -21.198 -29.442 25.586 1.00 11.29 155 VAL A CA 1
ATOM 1175 C C . VAL A 1 155 ? -19.791 -29.061 26.065 1.00 11.56 155 VAL A C 1
ATOM 1176 O O . VAL A 1 155 ? -18.860 -29.880 25.993 1.00 12.22 155 VAL A O 1
ATOM 1180 N N . ALA A 1 156 ? -19.645 -27.827 26.558 1.00 11.62 156 ALA A N 1
ATOM 1181 C CA . ALA A 1 156 ? -18.358 -27.390 27.124 1.00 10.98 156 ALA A CA 1
ATOM 1182 C C . ALA A 1 156 ? -18.551 -27.124 28.615 1.00 11.31 156 ALA A C 1
ATOM 1183 O O . ALA A 1 156 ? -19.496 -26.431 28.989 1.00 11.05 156 ALA A O 1
ATOM 1185 N N . VAL A 1 157 ? -17.673 -27.675 29.462 1.00 10.27 157 VAL A N 1
ATOM 1186 C CA . VAL A 1 157 ? -17.859 -27.517 30.924 1.00 11.19 157 VAL A CA 1
ATOM 1187 C C . VAL A 1 157 ? -16.576 -27.075 31.581 1.00 10.63 157 VAL A C 1
ATOM 1188 O O . VAL A 1 157 ? -15.501 -27.407 31.102 1.00 10.49 157 VAL A O 1
ATOM 1192 N N . ALA A 1 158 ? -16.699 -26.302 32.663 1.00 10.58 158 ALA A N 1
ATOM 1193 C CA . ALA A 1 158 ? -15.515 -25.828 33.379 1.00 10.57 158 ALA A CA 1
ATOM 1194 C C . ALA A 1 158 ? -14.834 -26.965 34.134 1.00 11.17 158 ALA A C 1
ATOM 1195 O O . ALA A 1 158 ? -15.510 -27.790 34.761 1.00 12.54 158 ALA A O 1
ATOM 1197 N N . ALA A 1 159 ? -13.501 -26.971 34.142 1.00 11.29 159 ALA A N 1
ATOM 1198 C CA . ALA A 1 159 ? -12.770 -27.998 34.905 1.00 12.03 159 ALA A CA 1
ATOM 1199 C C . ALA A 1 159 ? -12.901 -27.825 36.426 1.00 12.31 159 ALA A C 1
ATOM 1200 O O . ALA A 1 159 ? -12.794 -28.796 37.167 1.00 13.37 159 ALA A O 1
ATOM 1202 N N . GLY A 1 160 ? -13.111 -26.585 36.879 1.00 12.14 160 GLY A N 1
ATOM 1203 C CA . GLY A 1 160 ? -13.205 -26.302 38.319 1.00 12.34 160 GLY A CA 1
ATOM 1204 C C . GLY A 1 160 ? -11.988 -25.534 38.807 1.00 12.63 160 GLY A C 1
ATOM 1205 O O . GLY A 1 160 ? -10.930 -25.566 38.168 1.00 12.43 160 GLY A O 1
ATOM 1206 N N . ASN A 1 161 ? -12.145 -24.844 39.942 1.00 12.85 161 ASN A N 1
ATOM 1207 C CA . ASN A 1 161 ? -11.131 -23.917 40.427 1.00 14.12 161 ASN A CA 1
ATOM 1208 C C . ASN A 1 161 ? -10.471 -24.363 41.727 1.00 14.74 161 ASN A C 1
ATOM 1209 O O . ASN A 1 161 ? -10.158 -23.523 42.585 1.00 15.45 161 ASN A O 1
ATOM 1214 N N . ASN A 1 162 ? -10.229 -25.657 41.869 1.00 15.10 162 ASN A N 1
ATOM 1215 C CA . ASN A 1 162 ? -9.696 -26.207 43.159 1.00 16.25 162 ASN A CA 1
ATOM 1216 C C . ASN A 1 162 ? -8.194 -26.575 43.118 1.00 16.34 162 ASN A C 1
ATOM 1217 O O . ASN A 1 162 ? -7.650 -27.170 44.084 1.00 16.15 162 ASN A O 1
ATOM 1222 N N . ASN A 1 163 ? -7.527 -26.238 42.014 1.00 14.96 163 ASN A N 1
ATOM 1223 C CA . ASN A 1 163 ? -6.137 -26.657 41.786 1.00 14.90 163 ASN A CA 1
ATOM 1224 C C . ASN A 1 163 ? -5.903 -28.171 41.994 1.00 15.17 163 ASN A C 1
ATOM 1225 O O . ASN A 1 163 ? -4.834 -28.617 42.436 1.00 15.32 163 ASN A O 1
ATOM 1230 N N . ALA A 1 164 ? -6.942 -28.954 41.712 1.00 14.85 164 ALA A N 1
ATOM 1231 C CA . ALA A 1 164 ? -6.917 -30.392 41.937 1.00 15.14 164 ALA A CA 1
ATOM 1232 C C . ALA A 1 164 ? -7.257 -31.184 40.688 1.00 15.71 164 ALA A C 1
ATOM 1233 O O . ALA A 1 164 ? -7.543 -30.599 39.628 1.00 14.32 164 ALA A O 1
ATOM 1235 N N . ASP A 1 165 ? -7.221 -32.508 40.816 1.00 15.35 165 ASP A N 1
ATOM 1236 C CA . ASP A 1 165 ? -7.592 -33.372 39.701 1.00 15.81 165 ASP A CA 1
ATOM 1237 C C . ASP A 1 165 ? -9.101 -33.284 39.483 1.00 14.70 165 ASP A C 1
ATOM 1238 O O . ASP A 1 165 ? -9.895 -33.488 40.403 1.00 14.98 165 ASP A O 1
ATOM 1243 N N . ALA A 1 166 ? -9.484 -32.965 38.252 1.00 14.23 166 ALA A N 1
ATOM 1244 C CA . ALA A 1 166 ? -10.877 -32.746 37.919 1.00 15.05 166 ALA A CA 1
ATOM 1245 C C . ALA A 1 166 ? -11.713 -34.020 37.957 1.00 14.80 166 ALA A C 1
ATOM 1246 O O . ALA A 1 166 ? -12.935 -33.943 37.842 1.00 14.36 166 ALA A O 1
ATOM 1248 N N . ARG A 1 167 ? -11.060 -35.180 38.128 1.00 15.01 167 ARG A N 1
ATOM 1249 C CA . ARG A 1 167 ? -11.775 -36.461 38.226 1.00 16.25 167 ARG A CA 1
ATOM 1250 C C . ARG A 1 167 ? -12.775 -36.473 39.377 1.00 15.14 167 ARG A C 1
ATOM 1251 O O . ARG A 1 167 ? -13.692 -37.281 39.385 1.00 15.18 167 ARG A O 1
ATOM 1259 N N . ASN A 1 168 ? -12.586 -35.597 40.357 1.00 13.62 168 ASN A N 1
ATOM 1260 C CA . ASN A 1 168 ? -13.437 -35.604 41.540 1.00 14.34 168 ASN A CA 1
ATOM 1261 C C . ASN A 1 168 ? -14.550 -34.574 41.485 1.00 13.52 168 ASN A C 1
ATOM 1262 O O . ASN A 1 168 ? -15.172 -34.253 42.509 1.00 13.85 168 ASN A O 1
ATOM 1267 N N . TYR A 1 169 ? -14.782 -34.029 40.294 1.00 13.51 169 TYR A N 1
ATOM 1268 C CA . TYR A 1 169 ? -15.754 -32.951 40.133 1.00 13.47 169 TYR A CA 1
ATOM 1269 C C . TYR A 1 169 ? -16.695 -33.234 38.978 1.00 12.99 169 TYR A C 1
ATOM 1270 O O . TYR A 1 169 ? -16.330 -33.930 38.046 1.00 12.29 169 TYR A O 1
ATOM 1279 N N . SER A 1 170 ? -17.903 -32.699 39.059 1.00 12.64 170 SER A N 1
ATOM 1280 C CA . SER A 1 170 ? -18.900 -32.914 37.996 1.00 12.65 170 SER A CA 1
ATOM 1281 C C . SER A 1 170 ? -19.568 -31.585 37.613 1.00 12.56 170 SER A C 1
ATOM 1282 O O . SER A 1 170 ? -19.840 -30.750 38.482 1.00 12.69 170 SER A O 1
ATOM 1285 N N . PRO A 1 171 ? -19.944 -31.438 36.337 1.00 12.15 171 PRO A N 1
ATOM 1286 C CA . PRO A 1 171 ? -19.783 -32.432 35.255 1.00 12.31 171 PRO A CA 1
ATOM 1287 C C . PRO A 1 171 ? -18.380 -32.508 34.608 1.00 12.11 171 PRO A C 1
ATOM 1288 O O . PRO A 1 171 ? -18.207 -33.202 33.588 1.00 13.36 171 PRO A O 1
ATOM 1292 N N . ALA A 1 172 ? -17.388 -31.832 35.192 1.00 12.16 172 ALA A N 1
ATOM 1293 C CA . ALA A 1 172 ? -16.004 -31.847 34.659 1.00 12.65 172 ALA A CA 1
ATOM 1294 C C . ALA A 1 172 ? -15.521 -33.253 34.319 1.00 12.55 172 ALA A C 1
ATOM 1295 O O . ALA A 1 172 ? -14.806 -33.441 33.345 1.00 12.70 172 ALA A O 1
ATOM 1297 N N . SER A 1 173 ? -15.886 -34.228 35.150 1.00 11.74 173 SER A N 1
ATOM 1298 C CA . SER A 1 173 ? -15.296 -35.570 35.058 1.00 12.62 173 SER A CA 1
ATOM 1299 C C . SER A 1 173 ? -15.988 -36.486 34.044 1.00 12.83 173 SER A C 1
ATOM 1300 O O . SER A 1 173 ? -15.558 -37.619 33.850 1.00 13.64 173 SER A O 1
ATOM 1303 N N . GLU A 1 174 ? -17.054 -36.001 33.400 1.00 13.14 174 GLU A N 1
ATOM 1304 C CA . GLU A 1 174 ? -17.724 -36.779 32.344 1.00 12.95 174 GLU A CA 1
ATOM 1305 C C . GLU A 1 174 ? -16.853 -36.811 31.082 1.00 12.92 174 GLU A C 1
ATOM 1306 O O . GLU A 1 174 ? -16.611 -35.787 30.476 1.00 12.17 174 GLU A O 1
ATOM 1312 N N . PRO A 1 175 ? -16.344 -37.988 30.701 1.00 14.66 175 PRO A N 1
ATOM 1313 C CA . PRO A 1 175 ? -15.379 -37.961 29.593 1.00 14.04 175 PRO A CA 1
ATOM 1314 C C . PRO A 1 175 ? -15.957 -37.454 28.273 1.00 13.72 175 PRO A C 1
ATOM 1315 O O . PRO A 1 175 ? -15.224 -36.864 27.474 1.00 13.15 175 PRO A O 1
ATOM 1319 N N . SER A 1 176 ? -17.245 -37.682 28.037 1.00 12.37 176 SER A N 1
ATOM 1320 C CA . SER A 1 176 ? -17.792 -37.427 26.688 1.00 12.85 176 SER A CA 1
ATOM 1321 C C . SER A 1 176 ? -18.003 -35.952 26.319 1.00 13.35 176 SER A C 1
ATOM 1322 O O . SER A 1 176 ? -18.291 -35.648 25.155 1.00 14.96 176 SER A O 1
ATOM 1325 N N . VAL A 1 177 ? -17.892 -35.049 27.298 1.00 12.85 177 VAL A N 1
ATOM 1326 C CA . VAL A 1 177 ? -18.091 -33.605 27.045 1.00 12.79 177 VAL A CA 1
ATOM 1327 C C . VAL A 1 177 ? -16.707 -32.940 26.959 1.00 12.34 177 VAL A C 1
ATOM 1328 O O . VAL A 1 177 ? -15.696 -33.618 27.138 1.00 12.73 177 VAL A O 1
ATOM 1332 N N . CYS A 1 178 ? -16.652 -31.642 26.649 1.00 11.73 178 CYS A N 1
ATOM 1333 C CA . CYS A 1 178 ? -15.364 -30.953 26.514 1.00 11.22 178 CYS A CA 1
ATOM 1334 C C . CYS A 1 178 ? -15.040 -30.212 27.797 1.00 11.73 178 CYS A C 1
ATOM 1335 O O . CYS A 1 178 ? -15.688 -29.223 28.112 1.00 11.62 178 CYS A O 1
ATOM 1338 N N . THR A 1 179 ? -14.045 -30.700 28.534 1.00 11.16 179 THR A N 1
ATOM 1339 C CA . THR A 1 179 ? -13.713 -30.151 29.849 1.00 11.54 179 THR A CA 1
ATOM 1340 C C . THR A 1 179 ? -12.562 -29.148 29.691 1.00 10.69 179 THR A C 1
ATOM 1341 O O . THR A 1 179 ? -11.509 -29.481 29.140 1.00 11.81 179 THR A O 1
ATOM 1345 N N . VAL A 1 180 ? -12.773 -27.927 30.194 1.00 10.09 180 VAL A N 1
ATOM 1346 C CA . VAL A 1 180 ? -11.922 -26.775 29.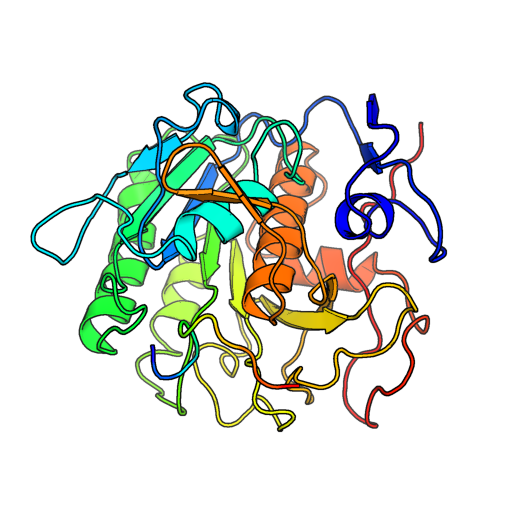863 1.00 10.67 180 VAL A CA 1
ATOM 1347 C C . VAL A 1 180 ? -11.162 -26.244 31.083 1.00 10.34 180 VAL A C 1
ATOM 1348 O O . VAL A 1 180 ? -11.773 -25.853 32.074 1.00 9.94 180 VAL A O 1
ATOM 1352 N N . GLY A 1 181 ? -9.833 -26.258 31.011 1.00 10.35 181 GLY A N 1
ATOM 1353 C CA . GLY A 1 181 ? -8.990 -25.643 32.063 1.00 10.36 181 GLY A CA 1
ATOM 1354 C C . GLY A 1 181 ? -8.692 -24.185 31.710 1.00 10.73 181 GLY A C 1
ATOM 1355 O O . GLY A 1 181 ? -9.032 -23.735 30.609 1.00 11.12 181 GLY A O 1
ATOM 1356 N N . ALA A 1 182 ? -8.041 -23.460 32.619 1.00 10.40 182 ALA A N 1
ATOM 1357 C CA . ALA A 1 182 ? -7.803 -22.014 32.415 1.00 10.62 182 ALA A CA 1
ATOM 1358 C C . ALA A 1 182 ? -6.329 -21.689 32.354 1.00 11.15 182 ALA A C 1
ATOM 1359 O O . ALA A 1 182 ? -5.534 -22.254 33.117 1.00 10.86 182 ALA A O 1
ATOM 1361 N N . SER A 1 183 ? -5.993 -20.725 31.498 1.00 11.05 183 SER A N 1
ATOM 1362 C CA . SER A 1 183 ? -4.617 -20.202 31.448 1.00 11.88 183 SER A CA 1
ATOM 1363 C C . SER A 1 183 ? -4.602 -18.694 31.666 1.00 12.05 183 SER A C 1
ATOM 1364 O O . SER A 1 183 ? -5.643 -18.023 31.553 1.00 12.03 183 SER A O 1
ATOM 1367 N N . ASP A 1 184 ? -3.420 -18.144 31.909 1.00 12.69 184 ASP A N 1
ATOM 1368 C CA . ASP A 1 184 ? -3.287 -16.672 32.056 1.00 13.58 184 ASP A CA 1
ATOM 1369 C C . ASP A 1 184 ? -2.548 -16.052 30.862 1.00 14.80 184 ASP A C 1
ATOM 1370 O O . ASP A 1 184 ? -2.124 -16.768 29.949 1.00 13.70 184 ASP A O 1
ATOM 1375 N N A ARG A 1 185 ? -2.380 -14.732 30.885 0.60 15.10 185 ARG A N 1
ATOM 1376 N N B ARG A 1 185 ? -2.396 -14.725 30.858 0.40 15.13 185 ARG A N 1
ATOM 1377 C CA A ARG A 1 185 ? -1.879 -14.030 29.706 0.60 16.23 185 ARG A CA 1
ATOM 1378 C CA B ARG A 1 185 ? -1.864 -14.036 29.671 0.40 16.17 185 ARG A CA 1
ATOM 1379 C C A ARG A 1 185 ? -0.394 -14.277 29.412 0.60 16.19 185 ARG A C 1
ATOM 1380 C C B ARG A 1 185 ? -0.412 -14.406 29.344 0.40 16.14 185 ARG A C 1
ATOM 1381 O O A ARG A 1 185 ? 0.111 -13.838 28.376 0.60 16.61 185 ARG A O 1
ATOM 1382 O O B ARG A 1 185 ? 0.050 -14.204 28.218 0.40 16.48 185 ARG A O 1
ATOM 1397 N N . TYR A 1 186 ? 0.291 -14.963 30.325 1.00 16.03 186 TYR A N 1
ATOM 1398 C CA . TYR A 1 186 ? 1.698 -15.332 30.134 1.00 16.69 186 TYR A CA 1
ATOM 1399 C C . TYR A 1 186 ? 1.849 -16.808 29.766 1.00 15.89 186 TYR A C 1
ATOM 1400 O O . TYR A 1 186 ? 2.967 -17.376 29.829 1.00 14.48 186 TYR A O 1
ATOM 1409 N N . ASP A 1 187 ? 0.732 -17.422 29.355 1.00 15.05 187 ASP A N 1
ATOM 1410 C CA . ASP A 1 187 ? 0.682 -18.848 29.000 1.00 15.13 187 ASP A CA 1
ATOM 1411 C C . ASP A 1 187 ? 1.048 -19.789 30.154 1.00 14.70 187 ASP A C 1
ATOM 1412 O O . ASP A 1 187 ? 1.630 -20.847 29.932 1.00 16.74 187 ASP A O 1
ATOM 1417 N N . ARG A 1 188 ? 0.708 -19.407 31.377 1.00 14.43 188 ARG A N 1
ATOM 1418 C CA . ARG A 1 188 ? 0.779 -20.348 32.491 1.00 14.65 188 ARG A CA 1
ATOM 1419 C C . ARG A 1 188 ? -0.595 -20.947 32.765 1.00 14.53 188 ARG A C 1
ATOM 1420 O O . ARG A 1 188 ? -1.614 -20.274 32.557 1.00 14.75 188 ARG A O 1
ATOM 1428 N N . ARG A 1 189 ? -0.638 -22.195 33.238 1.00 14.16 189 ARG A N 1
ATOM 1429 C CA . ARG A 1 189 ? -1.887 -22.689 33.812 1.00 13.74 189 ARG A CA 1
ATOM 1430 C C . ARG A 1 189 ? -2.305 -21.706 34.909 1.00 13.55 189 ARG A C 1
ATOM 1431 O O . ARG A 1 189 ? -1.482 -21.329 35.773 1.00 13.86 189 ARG A O 1
ATOM 1439 N N . SER A 1 190 ? -3.563 -21.285 34.887 1.00 12.65 190 SER A N 1
ATOM 1440 C CA . SER A 1 190 ? -4.062 -20.408 35.962 1.00 12.88 190 SER A CA 1
ATOM 1441 C C . SER A 1 190 ? -3.864 -21.092 37.320 1.00 13.58 190 SER A C 1
ATOM 1442 O O . SER A 1 190 ? -4.059 -22.309 37.460 1.00 13.58 190 SER A O 1
ATOM 1445 N N . SER A 1 191 ? -3.502 -20.306 38.328 1.00 14.78 191 SER A N 1
ATOM 1446 C CA . SER A 1 191 ? -3.096 -20.911 39.597 1.00 15.66 191 SER A CA 1
ATOM 1447 C C . SER A 1 191 ? -4.195 -21.741 40.262 1.00 14.82 191 SER A C 1
ATOM 1448 O O . SER A 1 191 ? -3.894 -22.670 41.024 1.00 16.63 191 SER A O 1
ATOM 1451 N N . PHE A 1 192 ? -5.452 -21.413 39.968 1.00 13.69 192 PHE A N 1
ATOM 1452 C CA . PHE A 1 192 ? -6.608 -22.112 40.525 1.00 13.65 192 PHE A CA 1
ATOM 1453 C C . PHE A 1 192 ? -7.135 -23.250 39.643 1.00 13.50 192 PHE A C 1
ATOM 1454 O O . PHE A 1 192 ? -8.009 -24.003 40.086 1.00 13.97 192 PHE A O 1
ATOM 1462 N N . SER A 1 193 ? -6.646 -23.368 38.405 1.00 12.93 193 SER A N 1
ATOM 1463 C CA . SER A 1 193 ? -7.260 -24.302 37.443 1.00 13.29 193 SER A CA 1
ATOM 1464 C C . SER A 1 193 ? -7.090 -25.753 37.880 1.00 13.19 193 SER A C 1
ATOM 1465 O O . SER A 1 193 ? -5.973 -26.185 38.195 1.00 13.32 193 SER A O 1
ATOM 1468 N N . ASN A 1 194 ? -8.188 -26.508 37.879 1.00 12.63 194 ASN A N 1
ATOM 1469 C CA . ASN A 1 194 ? -8.067 -27.955 37.996 1.00 13.38 194 ASN A CA 1
ATOM 1470 C C . ASN A 1 194 ? -7.288 -28.502 36.795 1.00 14.05 194 ASN A C 1
ATOM 1471 O O . ASN A 1 194 ? -7.106 -27.818 35.769 1.00 14.20 194 ASN A O 1
ATOM 1476 N N . TYR A 1 195 ? -6.816 -29.734 36.929 1.00 14.95 195 TYR A N 1
ATOM 1477 C CA . TYR A 1 195 ? -6.031 -30.401 35.890 1.00 15.45 195 TYR A CA 1
ATOM 1478 C C . TYR A 1 195 ? -6.379 -31.883 35.858 1.00 15.24 195 TYR A C 1
ATOM 1479 O O . TYR A 1 195 ? -7.358 -32.311 36.485 1.00 15.44 195 TYR A O 1
ATOM 1488 N N . GLY A 1 196 ? -5.584 -32.677 35.145 1.00 14.93 196 GLY A N 1
ATOM 1489 C CA . GLY A 1 196 ? -5.823 -34.109 35.138 1.00 14.89 196 GLY A CA 1
ATOM 1490 C C . GLY A 1 196 ? -6.129 -34.630 33.757 1.00 15.47 196 GLY A C 1
ATOM 1491 O O . GLY A 1 196 ? -6.317 -33.861 32.812 1.00 15.23 196 GLY A O 1
ATOM 1492 N N . SER A 1 197 ? -6.184 -35.948 33.637 1.00 15.50 197 SER A N 1
ATOM 1493 C CA . SER A 1 197 ? -6.305 -36.573 32.321 1.00 16.46 197 SER A CA 1
ATOM 1494 C C . SER A 1 197 ? -7.659 -36.320 31.646 1.00 15.83 197 SER A C 1
ATOM 1495 O O . SER A 1 197 ? -7.774 -36.443 30.434 1.00 16.61 197 SER A O 1
ATOM 1498 N N . VAL A 1 198 ? -8.670 -35.948 32.426 1.00 15.20 198 VAL A N 1
ATOM 1499 C CA . VAL A 1 198 ? -9.985 -35.684 31.843 1.00 14.99 198 VAL A CA 1
ATOM 1500 C C . VAL A 1 198 ? -10.082 -34.326 31.139 1.00 14.82 198 VAL A C 1
ATOM 1501 O O . VAL A 1 198 ? -11.025 -34.094 30.374 1.00 15.51 198 VAL A O 1
ATOM 1505 N N . LEU A 1 199 ? -9.129 -33.422 31.380 1.00 13.75 199 LEU A N 1
ATOM 1506 C CA . LEU A 1 199 ? -9.171 -32.152 30.641 1.00 13.16 199 LEU A CA 1
ATOM 1507 C C . LEU A 1 199 ? -8.965 -32.389 29.167 1.00 12.74 199 LEU A C 1
ATOM 1508 O O . LEU A 1 199 ? -8.113 -33.213 28.780 1.00 12.36 199 LEU A O 1
ATOM 1513 N N . ASP A 1 200 ? -9.736 -31.668 28.350 1.00 11.17 200 ASP A N 1
ATOM 1514 C CA . ASP A 1 200 ? -9.605 -31.761 26.899 1.00 10.83 200 ASP A CA 1
ATOM 1515 C C . ASP A 1 200 ? -8.792 -30.619 26.318 1.00 11.41 200 ASP A C 1
ATOM 1516 O O . ASP A 1 200 ? -8.156 -30.788 25.281 1.00 12.21 200 ASP A O 1
ATOM 1521 N N . ILE A 1 201 ? -8.859 -29.445 26.952 1.00 10.73 201 ILE A N 1
ATOM 1522 C CA . ILE A 1 201 ? -8.361 -28.226 26.300 1.00 11.28 201 ILE A CA 1
ATOM 1523 C C . ILE A 1 201 ? -8.236 -27.134 27.358 1.00 11.41 201 ILE A C 1
ATOM 1524 O O . ILE A 1 201 ? -8.919 -27.201 28.400 1.00 11.60 201 ILE A O 1
ATOM 1529 N N . PHE A 1 202 ? -7.342 -26.171 27.117 1.00 11.43 202 PHE A N 1
ATOM 1530 C CA . PHE A 1 202 ? -7.263 -24.967 27.940 1.00 11.78 202 PHE A CA 1
ATOM 1531 C C . PHE A 1 202 ? -7.730 -23.756 27.147 1.00 11.84 202 PHE A C 1
ATOM 1532 O O . PHE A 1 202 ? -7.549 -23.698 25.931 1.00 11.99 202 PHE A O 1
ATOM 1540 N N . GLY A 1 203 ? -8.318 -22.792 27.841 1.00 11.81 203 GLY A N 1
ATOM 1541 C CA . GLY A 1 203 ? -8.638 -21.486 27.264 1.00 12.38 203 GLY A CA 1
ATOM 1542 C C . GLY A 1 203 ? -8.304 -20.386 28.273 1.00 12.30 203 GLY A C 1
ATOM 1543 O O . GLY A 1 203 ? -8.086 -20.669 29.452 1.00 12.70 203 GLY A O 1
ATOM 1544 N N . PRO A 1 204 ? -8.268 -19.122 27.819 1.00 12.31 204 PRO A N 1
ATOM 1545 C CA . PRO A 1 204 ? -7.962 -18.003 28.715 1.00 12.42 204 PRO A CA 1
ATOM 1546 C C . PRO A 1 204 ? -8.956 -17.883 29.865 1.00 11.64 204 PRO A C 1
ATOM 1547 O O . PRO A 1 204 ? -10.184 -17.897 29.640 1.00 12.83 204 PRO A O 1
ATOM 1551 N N . GLY A 1 205 ? -8.434 -17.796 31.093 1.00 11.64 205 GLY A N 1
ATOM 1552 C CA . GLY A 1 205 ? -9.323 -17.773 32.263 1.00 11.58 205 GLY A CA 1
ATOM 1553 C C . GLY A 1 205 ? -8.952 -16.813 33.374 1.00 12.24 205 GLY A C 1
ATOM 1554 O O . GLY A 1 205 ? -9.753 -16.605 34.301 1.00 13.43 205 GLY A O 1
ATOM 1555 N N . THR A 1 206 ? -7.767 -16.208 33.292 1.00 12.13 206 THR A N 1
ATOM 1556 C CA . THR A 1 206 ? -7.353 -15.217 34.304 1.00 12.37 206 THR A CA 1
ATOM 1557 C C . THR A 1 206 ? -7.513 -13.780 33.809 1.00 12.76 206 THR A C 1
ATOM 1558 O O . THR A 1 206 ? -6.990 -13.439 32.753 1.00 12.76 206 THR A O 1
ATOM 1562 N N A ASP A 1 207 ? -8.252 -12.961 34.564 0.75 13.28 207 ASP A N 1
ATOM 1563 N N B ASP A 1 207 ? -8.240 -12.959 34.569 0.25 12.62 207 ASP A N 1
ATOM 1564 C CA A ASP A 1 207 ? -8.430 -11.529 34.241 0.75 13.66 207 ASP A CA 1
ATOM 1565 C CA B ASP A 1 207 ? -8.408 -11.534 34.249 0.25 12.52 207 ASP A CA 1
ATOM 1566 C C A ASP A 1 207 ? -9.112 -11.325 32.890 0.75 13.45 207 ASP A C 1
ATOM 1567 C C B ASP A 1 207 ? -9.094 -11.355 32.887 0.25 12.51 207 ASP A C 1
ATOM 1568 O O A ASP A 1 207 ? -8.548 -10.726 31.956 0.75 14.27 207 ASP A O 1
ATOM 1569 O O B ASP A 1 207 ? -8.521 -10.791 31.944 0.25 12.85 207 ASP A O 1
ATOM 1578 N N . ILE A 1 208 ? -10.318 -11.871 32.795 1.00 12.30 208 ILE A N 1
ATOM 1579 C CA . ILE A 1 208 ? -11.114 -11.814 31.575 1.00 11.60 208 ILE A CA 1
ATOM 1580 C C . ILE A 1 208 ? -12.153 -10.706 31.664 1.00 11.92 208 ILE A C 1
ATOM 1581 O O . ILE A 1 208 ? -13.044 -10.738 32.520 1.00 11.81 208 ILE A O 1
ATOM 1586 N N . LEU A 1 209 ? -12.052 -9.739 30.753 1.00 11.23 209 LEU A N 1
ATOM 1587 C CA . LEU A 1 209 ? -12.993 -8.628 30.717 1.00 11.93 209 LEU A CA 1
ATOM 1588 C C . LEU A 1 209 ? -14.222 -9.031 29.910 1.00 11.82 209 LEU A C 1
ATOM 1589 O O . LEU A 1 209 ? -14.105 -9.518 28.776 1.00 11.30 209 LEU A O 1
ATOM 1594 N N . SER A 1 210 ? -15.395 -8.817 30.484 1.00 11.41 210 SER A N 1
ATOM 1595 C CA . SER A 1 210 ? -16.626 -9.121 29.765 1.00 11.50 210 SER A CA 1
ATOM 1596 C C . SER A 1 210 ? -17.791 -8.334 30.366 1.00 11.99 210 SER A C 1
ATOM 1597 O O . SER A 1 210 ? -17.619 -7.550 31.316 1.00 12.04 210 SER A O 1
ATOM 1600 N N . THR A 1 211 ? -18.959 -8.508 29.775 1.00 11.63 211 THR A N 1
ATOM 1601 C CA . THR A 1 211 ? -20.193 -7.888 30.253 1.00 12.24 211 THR A CA 1
ATOM 1602 C C . THR A 1 211 ? -20.639 -8.264 31.671 1.00 13.12 211 THR A C 1
ATOM 1603 O O . THR A 1 211 ? -20.477 -9.406 32.112 1.00 13.86 211 THR A O 1
ATOM 1607 N N . TRP A 1 212 ? -21.209 -7.285 32.364 1.00 12.58 212 TRP A N 1
ATOM 1608 C CA . TRP A 1 212 ? -21.792 -7.487 33.692 1.00 12.97 212 TRP A CA 1
ATOM 1609 C C . TRP A 1 212 ? -23.173 -6.849 33.769 1.00 13.49 212 TRP A C 1
ATOM 1610 O O . TRP A 1 212 ? -23.574 -6.086 32.876 1.00 12.92 212 TRP A O 1
ATOM 1621 N N . ILE A 1 213 ? -23.881 -7.152 34.848 1.00 13.77 213 ILE A N 1
ATOM 1622 C CA . ILE A 1 213 ? -25.235 -6.653 35.040 1.00 15.34 213 ILE A CA 1
ATOM 1623 C C . ILE A 1 213 ? -25.235 -5.135 35.262 1.00 15.43 213 ILE A C 1
ATOM 1624 O O . ILE A 1 213 ? -24.183 -4.517 35.560 1.00 15.46 213 ILE A O 1
ATOM 1629 N N . GLY A 1 214 ? -26.404 -4.532 35.055 1.00 15.27 214 GLY A N 1
ATOM 1630 C CA . GLY A 1 214 ? -26.500 -3.077 35.125 1.00 15.78 214 GLY A CA 1
ATOM 1631 C C . GLY A 1 214 ? -25.852 -2.409 33.935 1.00 16.05 214 GLY A C 1
ATOM 1632 O O . GLY A 1 214 ? -25.464 -1.243 34.022 1.00 17.13 214 GLY A O 1
ATOM 1633 N N . GLY A 1 215 ? -25.739 -3.134 32.819 1.00 15.18 215 GLY A N 1
ATOM 1634 C CA . GLY A 1 215 ? -25.156 -2.591 31.598 1.00 15.93 215 GLY A CA 1
ATOM 1635 C C . GLY A 1 215 ? -23.684 -2.229 31.736 1.00 15.98 215 GLY A C 1
ATOM 1636 O O . GLY A 1 215 ? -23.207 -1.305 31.081 1.00 17.02 215 GLY A O 1
ATOM 1637 N N . SER A 1 216 ? -22.965 -2.965 32.588 1.00 15.51 216 SER A N 1
ATOM 1638 C CA . SER A 1 216 ? -21.568 -2.636 32.869 1.00 15.44 216 SER A CA 1
ATOM 1639 C C . SER A 1 216 ? -20.604 -3.705 32.315 1.00 15.48 216 SER A C 1
ATOM 1640 O O . SER A 1 216 ? -20.989 -4.570 31.526 1.00 13.28 216 SER A O 1
ATOM 1643 N N . THR A 1 217 ? -19.353 -3.623 32.748 1.00 14.75 217 THR A N 1
ATOM 1644 C CA . THR A 1 217 ? -18.331 -4.596 32.381 1.00 14.13 217 THR A CA 1
ATOM 1645 C C . THR A 1 217 ? -17.489 -4.828 33.612 1.00 14.51 217 THR A C 1
ATOM 1646 O O . THR A 1 217 ? -17.396 -3.965 34.487 1.00 14.93 217 THR A O 1
ATOM 1650 N N . ARG A 1 218 ? -16.861 -5.989 33.687 1.00 14.03 218 ARG A N 1
ATOM 1651 C CA . ARG A 1 218 ? -15.801 -6.184 34.682 1.00 14.25 218 ARG A CA 1
ATOM 1652 C C . ARG A 1 218 ? -14.933 -7.357 34.330 1.00 14.27 218 ARG A C 1
ATOM 1653 O O . ARG A 1 218 ? -15.291 -8.169 33.456 1.00 13.74 218 ARG A O 1
ATOM 1661 N N A SER A 1 219 ? -13.786 -7.435 35.003 0.45 13.74 219 SER A N 1
ATOM 1662 N N B SER A 1 219 ? -13.788 -7.417 35.006 0.55 13.72 219 SER A N 1
ATOM 1663 C CA A SER A 1 219 ? -12.793 -8.482 34.766 0.45 14.03 219 SER A CA 1
ATOM 1664 C CA B SER A 1 219 ? -12.788 -8.461 34.813 0.55 14.23 219 SER A CA 1
ATOM 1665 C C A SER A 1 219 ? -12.764 -9.435 35.946 0.45 14.29 219 SER A C 1
ATOM 1666 C C B SER A 1 219 ? -12.901 -9.425 35.977 0.55 14.34 219 SER A C 1
ATOM 1667 O O A SER A 1 219 ? -12.541 -9.013 37.087 0.45 14.42 219 SER A O 1
ATOM 1668 O O B SER A 1 219 ? -12.930 -9.001 37.138 0.55 14.34 219 SER A O 1
ATOM 1673 N N . ILE A 1 220 ? -12.996 -10.715 35.675 1.00 14.05 220 ILE A N 1
ATOM 1674 C CA . ILE A 1 220 ? -12.957 -11.730 36.721 1.00 14.55 220 ILE A CA 1
ATOM 1675 C C . ILE A 1 220 ? -12.181 -12.936 36.197 1.00 14.40 220 ILE A C 1
ATOM 1676 O O . ILE A 1 220 ? -11.856 -13.009 34.985 1.00 13.78 220 ILE A O 1
ATOM 1681 N N . SER A 1 221 ? -11.890 -13.860 37.109 1.00 14.11 221 SER A N 1
ATOM 1682 C CA . SER A 1 221 ? -11.051 -15.021 36.798 1.00 14.00 221 SER A CA 1
ATOM 1683 C C . SER A 1 221 ? -11.730 -16.339 37.164 1.00 14.39 221 SER A C 1
ATOM 1684 O O . SER A 1 221 ? -12.473 -16.422 38.139 1.00 15.46 221 SER A O 1
ATOM 1687 N N . GLY A 1 222 ? -11.462 -17.374 36.384 1.00 13.38 222 GLY A N 1
ATOM 1688 C CA . GLY A 1 222 ? -11.972 -18.706 36.705 1.00 13.64 222 GLY A CA 1
ATOM 1689 C C . GLY A 1 222 ? -11.955 -19.610 35.501 1.00 13.08 222 GLY A C 1
ATOM 1690 O O . GLY A 1 222 ? -11.857 -19.144 34.364 1.00 13.09 222 GLY A O 1
ATOM 1691 N N . THR A 1 223 ? -12.078 -20.913 35.747 1.00 12.62 223 THR A N 1
ATOM 1692 C CA . THR A 1 223 ? -12.350 -21.840 34.644 1.00 12.11 223 THR A CA 1
ATOM 1693 C C . THR A 1 223 ? -13.749 -21.532 34.070 1.00 11.44 223 THR A C 1
ATOM 1694 O O . THR A 1 223 ? -14.011 -21.867 32.922 1.00 12.17 223 THR A O 1
ATOM 1698 N N . SER A 1 224 ? -14.616 -20.873 34.855 1.00 11.84 224 SER A N 1
ATOM 1699 C CA . SER A 1 224 ? -15.884 -20.333 34.329 1.00 11.78 224 SER A CA 1
ATOM 1700 C C . SER A 1 224 ? -15.692 -19.380 33.155 1.00 12.13 224 SER A C 1
ATOM 1701 O O . SER A 1 224 ? -16.583 -19.258 32.305 1.00 11.71 224 SER A O 1
ATOM 1704 N N . MET A 1 225 ? -14.572 -18.660 33.149 1.00 10.74 225 MET A N 1
ATOM 1705 C CA . MET A 1 225 ? -14.267 -17.692 32.076 1.00 11.61 225 MET A CA 1
ATOM 1706 C C . MET A 1 225 ? -13.622 -18.392 30.861 1.00 11.65 225 MET A C 1
ATOM 1707 O O . MET A 1 225 ? -13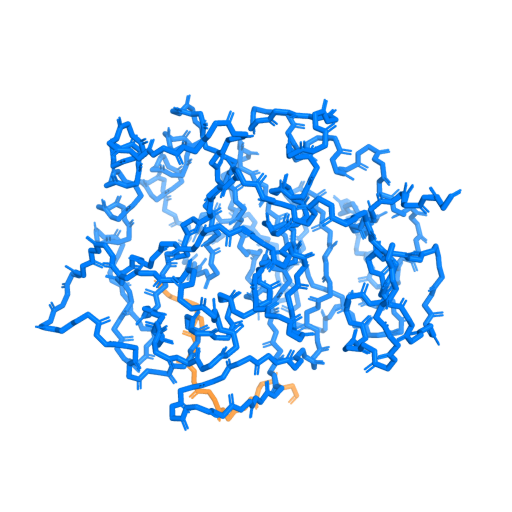.742 -17.921 29.732 1.00 12.30 225 MET A O 1
ATOM 1712 N N . ALA A 1 226 ? -12.891 -19.485 31.089 1.00 11.11 226 ALA A N 1
ATOM 1713 C CA . ALA A 1 22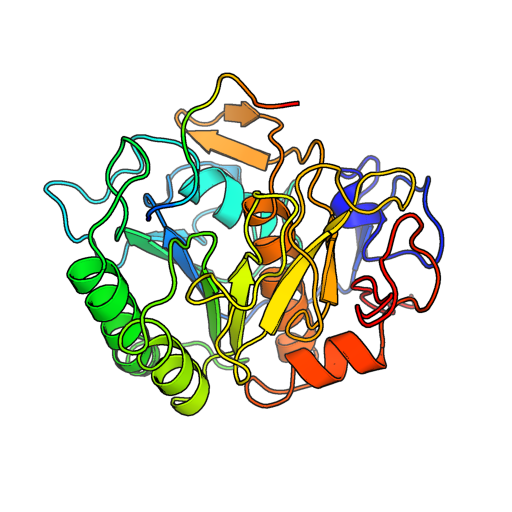6 ? -12.241 -20.205 29.982 1.00 10.79 226 ALA A CA 1
ATOM 1714 C C . ALA A 1 226 ? -13.271 -20.979 29.156 1.00 10.21 226 ALA A C 1
ATOM 1715 O O . ALA A 1 226 ? -13.161 -21.080 27.925 1.00 11.78 226 ALA A O 1
ATOM 1717 N N . THR A 1 227 ? -14.257 -21.540 29.849 1.00 10.22 227 THR A N 1
ATOM 1718 C CA . THR A 1 227 ? -15.284 -22.369 29.214 1.00 10.12 227 THR A CA 1
ATOM 1719 C C . THR A 1 227 ? -16.013 -21.660 28.040 1.00 10.74 227 THR A C 1
ATOM 1720 O O . THR A 1 227 ? -16.097 -22.228 26.942 1.00 10.96 227 THR A O 1
ATOM 1724 N N . PRO A 1 228 ? -16.531 -20.436 28.242 1.00 10.87 228 PRO A N 1
ATOM 1725 C CA . PRO A 1 228 ? -17.197 -19.754 27.108 1.00 10.44 228 PRO A CA 1
ATOM 1726 C C . PRO A 1 228 ? -16.291 -19.376 25.942 1.00 10.47 228 PRO A C 1
ATOM 1727 O O . PRO A 1 228 ? -16.806 -19.236 24.848 1.00 11.61 228 PRO A O 1
ATOM 1731 N N . HIS A 1 229 ? -14.984 -19.232 26.160 1.00 9.85 229 HIS A N 1
ATOM 1732 C CA . HIS A 1 229 ? -14.064 -19.068 25.016 1.00 10.13 229 HIS A CA 1
ATOM 1733 C C . HIS A 1 229 ? -14.143 -20.294 24.116 1.00 10.87 229 HIS A C 1
ATOM 1734 O O . HIS A 1 229 ? -14.194 -20.159 22.903 1.00 11.68 229 HIS A O 1
ATOM 1741 N N . VAL A 1 230 ? -14.102 -21.491 24.725 1.00 9.90 230 VAL A N 1
ATOM 1742 C CA . VAL A 1 230 ? -14.188 -22.745 23.966 1.00 11.08 230 VAL A CA 1
ATOM 1743 C C . VAL A 1 230 ? -15.586 -22.934 23.353 1.00 10.82 230 VAL A C 1
ATOM 1744 O O . VAL A 1 230 ? -15.715 -23.347 22.185 1.00 11.84 230 VAL A O 1
ATOM 1748 N N . ALA A 1 231 ? -16.636 -22.621 24.120 1.00 10.78 231 ALA A N 1
ATOM 1749 C CA . ALA A 1 231 ? -18.009 -22.701 23.608 1.00 10.39 231 ALA A CA 1
ATOM 1750 C C . ALA A 1 231 ? -18.209 -21.777 22.411 1.00 10.71 231 ALA A C 1
ATOM 1751 O O . ALA A 1 231 ? -18.754 -22.176 21.372 1.00 10.33 231 ALA A O 1
ATOM 1753 N N . GLY A 1 232 ? -17.714 -20.551 22.537 1.00 10.68 232 GLY A N 1
ATOM 1754 C CA . GLY A 1 232 ? -17.786 -19.587 21.426 1.00 11.30 232 GLY A CA 1
ATOM 1755 C C . GLY A 1 232 ? -16.957 -20.060 20.235 1.00 11.54 232 GLY A C 1
ATOM 1756 O O . GLY A 1 232 ? -17.386 -19.929 19.086 1.00 12.65 232 GLY A O 1
ATOM 1757 N N . LEU A 1 233 ? -15.771 -20.592 20.495 1.00 10.96 233 LEU A N 1
ATOM 1758 C CA . LEU A 1 233 ? -14.919 -21.103 19.403 1.00 11.34 233 LEU A CA 1
ATOM 1759 C C . LEU A 1 233 ? -15.623 -22.229 18.646 1.00 11.60 233 LEU A C 1
ATOM 1760 O O . LEU A 1 233 ? -15.637 -22.258 17.411 1.00 11.66 233 LEU A O 1
ATOM 1765 N N . ALA A 1 234 ? -16.218 -23.153 19.394 1.00 10.92 234 ALA A N 1
ATOM 1766 C CA . ALA A 1 234 ? -17.004 -24.213 18.770 1.00 11.69 234 ALA A CA 1
ATOM 1767 C C . ALA A 1 234 ? -18.109 -23.679 17.840 1.00 12.24 234 ALA A C 1
ATOM 1768 O O . ALA A 1 234 ? -18.258 -24.169 16.716 1.00 11.85 234 ALA A O 1
ATOM 1770 N N . ALA A 1 235 ? -18.914 -22.729 18.323 1.00 11.22 235 ALA A N 1
ATOM 1771 C CA . ALA A 1 235 ? -19.976 -22.109 17.493 1.00 12.68 235 ALA A CA 1
ATOM 1772 C C . ALA A 1 235 ? -19.376 -21.481 16.235 1.00 12.67 235 ALA A C 1
ATOM 1773 O O . ALA A 1 235 ? -19.882 -21.668 15.122 1.00 13.68 235 ALA A O 1
ATOM 1775 N N . TYR A 1 236 ? -18.275 -20.771 16.429 1.00 11.83 236 TYR A N 1
ATOM 1776 C CA . TYR A 1 236 ? -17.547 -20.161 15.322 1.00 12.22 236 TYR A CA 1
ATOM 1777 C C . TYR A 1 236 ? -17.115 -21.199 14.262 1.00 12.74 236 TYR A C 1
ATOM 1778 O O . TYR A 1 236 ? -17.361 -21.018 13.052 1.00 13.32 236 TYR A O 1
ATOM 1787 N N . LEU A 1 237 ? -16.515 -22.296 14.712 1.00 12.56 237 LEU A N 1
ATOM 1788 C CA . LEU A 1 237 ? -16.050 -23.338 13.786 1.00 13.41 237 LEU A CA 1
ATOM 1789 C C . LEU A 1 237 ? -17.194 -24.102 13.102 1.00 13.85 237 LEU A C 1
ATOM 1790 O O . LEU A 1 237 ? -17.061 -24.536 11.946 1.00 14.78 237 LEU A O 1
ATOM 1795 N N . MET A 1 238 ? -18.292 -24.310 13.821 1.00 13.80 238 MET A N 1
ATOM 1796 C CA . MET A 1 238 ? -19.468 -24.973 13.256 1.00 15.55 238 MET A CA 1
ATOM 1797 C C . MET A 1 238 ? -20.078 -24.145 12.130 1.00 15.16 238 MET A C 1
ATOM 1798 O O . MET A 1 238 ? -20.461 -24.687 11.076 1.00 14.92 238 MET A O 1
ATOM 1803 N N . THR A 1 239 ? -20.145 -22.829 12.334 1.00 14.07 239 THR A N 1
ATOM 1804 C CA . THR A 1 239 ? -20.656 -21.935 11.317 1.00 14.81 239 THR A CA 1
ATOM 1805 C C . THR A 1 239 ? -19.788 -21.981 10.059 1.00 15.31 239 THR A C 1
ATOM 1806 O O . THR A 1 239 ? -20.321 -21.912 8.947 1.00 16.20 239 THR A O 1
ATOM 1810 N N . LEU A 1 240 ? -18.474 -22.110 10.238 1.00 15.43 240 LEU A N 1
ATOM 1811 C CA . LEU A 1 240 ? -17.545 -22.215 9.094 1.00 16.79 240 LEU A CA 1
ATOM 1812 C C . LEU A 1 240 ? -17.597 -23.593 8.443 1.00 16.56 240 LEU A C 1
ATOM 1813 O O . LEU A 1 240 ? -16.978 -23.803 7.397 1.00 18.27 240 LEU A O 1
ATOM 1818 N N . GLY A 1 241 ? -18.312 -24.524 9.066 1.00 15.95 241 GLY A N 1
ATOM 1819 C CA . GLY A 1 241 ? -18.425 -25.887 8.536 1.00 16.35 241 GLY A CA 1
ATOM 1820 C C . GLY A 1 241 ? -17.203 -26.765 8.726 1.00 16.39 241 GLY A C 1
ATOM 1821 O O . GLY A 1 241 ? -17.058 -27.792 8.042 1.00 17.03 241 GLY A O 1
ATOM 1822 N N . LYS A 1 242 ? -16.306 -26.370 9.632 1.00 16.02 242 LYS A N 1
ATOM 1823 C CA . LYS A 1 242 ? -15.071 -27.107 9.845 1.00 16.37 242 LYS A CA 1
ATOM 1824 C C . LYS A 1 242 ? -15.298 -28.370 10.678 1.00 16.05 242 LYS A C 1
ATOM 1825 O O . LYS A 1 242 ? -14.499 -29.315 10.608 1.00 15.71 242 LYS A O 1
ATOM 1831 N N . THR A 1 243 ? -16.363 -28.362 11.478 1.00 16.28 243 THR A N 1
ATOM 1832 C CA . THR A 1 243 ? -16.639 -29.447 12.423 1.00 16.05 243 THR A CA 1
ATOM 1833 C C . THR A 1 243 ? -18.133 -29.508 12.774 1.00 16.51 243 THR A C 1
ATOM 1834 O O . THR A 1 243 ? -18.924 -28.664 12.340 1.00 17.20 243 THR A O 1
ATOM 1838 N N . THR A 1 244 ? -18.519 -30.520 13.540 1.00 16.61 244 THR A N 1
ATOM 1839 C 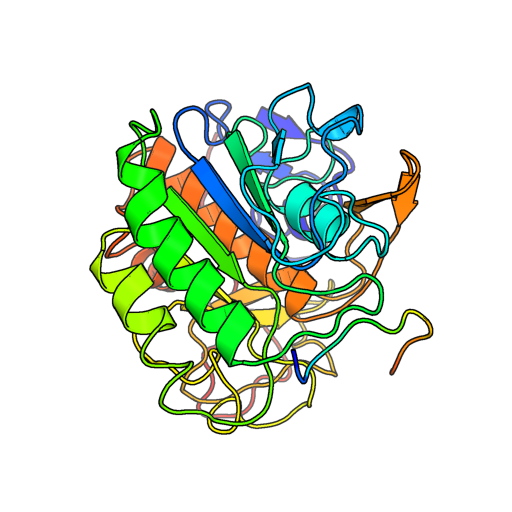CA . THR A 1 244 ? -19.919 -30.699 13.948 1.00 17.20 244 THR A CA 1
ATOM 1840 C C . THR A 1 244 ? -19.949 -30.759 15.463 1.00 16.53 244 THR A C 1
ATOM 1841 O O . THR A 1 244 ? -18.898 -30.837 16.097 1.00 15.68 244 THR A O 1
ATOM 1845 N N . ALA A 1 245 ? -21.151 -30.755 16.034 1.00 16.43 245 ALA A N 1
ATOM 1846 C CA . ALA A 1 245 ? -21.310 -30.828 17.498 1.00 16.50 245 ALA A CA 1
ATOM 1847 C C . ALA A 1 245 ? -20.633 -32.058 18.088 1.00 17.19 245 ALA A C 1
ATOM 1848 O O . ALA A 1 245 ? -19.995 -31.997 19.154 1.00 17.61 245 ALA A O 1
ATOM 1850 N N . ALA A 1 246 ? -20.747 -33.180 17.381 1.00 16.03 246 ALA A N 1
ATOM 1851 C CA . ALA A 1 246 ? -20.217 -34.436 17.887 1.00 16.99 246 ALA A CA 1
ATOM 1852 C C . ALA A 1 246 ? -18.692 -34.436 17.964 1.00 16.67 246 ALA A C 1
ATOM 1853 O O . ALA A 1 246 ? -18.116 -35.061 18.845 1.00 17.36 246 ALA A O 1
ATOM 1855 N N . SER A 1 247 ? -18.032 -33.722 17.055 1.00 15.71 247 SER A N 1
ATOM 1856 C CA . SER A 1 247 ? -16.584 -33.826 16.963 1.00 15.96 247 SER A CA 1
ATOM 1857 C C . SER A 1 247 ? -15.814 -32.528 17.260 1.00 14.94 247 SER A C 1
ATOM 1858 O O . SER A 1 247 ? -14.574 -32.494 17.154 1.00 14.61 247 SER A O 1
ATOM 1861 N N . ALA A 1 248 ? -16.532 -31.481 17.659 1.00 13.42 248 ALA A N 1
ATOM 1862 C CA . ALA A 1 248 ? -15.896 -30.171 17.817 1.00 12.33 248 ALA A CA 1
ATOM 1863 C C . ALA A 1 248 ? -14.801 -30.166 18.879 1.00 12.56 248 ALA A C 1
ATOM 1864 O O . ALA A 1 248 ? -13.781 -29.534 18.699 1.00 12.00 248 ALA A O 1
ATOM 1866 N N . CYS A 1 249 ? -15.020 -30.869 19.993 1.00 12.19 249 CYS A N 1
ATOM 1867 C CA . CYS A 1 249 ? -14.019 -30.858 21.072 1.00 12.64 249 CYS A CA 1
ATOM 1868 C C . CYS A 1 249 ? -12.709 -31.461 20.548 1.00 13.59 249 CYS A C 1
ATOM 1869 O O . CYS A 1 249 ? -11.626 -30.877 20.716 1.00 13.36 249 CYS A O 1
ATOM 1872 N N . ARG A 1 250 ? -12.836 -32.595 19.848 1.00 13.97 250 ARG A N 1
ATOM 1873 C CA . ARG A 1 250 ? -11.681 -33.280 19.266 1.00 15.23 250 ARG A CA 1
ATOM 1874 C C . ARG A 1 250 ? -11.013 -32.398 18.199 1.00 14.39 250 ARG A C 1
ATOM 1875 O O . ARG A 1 250 ? -9.798 -32.314 18.145 1.00 14.53 250 ARG A O 1
ATOM 1883 N N . TYR A 1 251 ? -11.811 -31.738 17.373 1.00 13.36 251 TYR A N 1
ATOM 1884 C CA . TYR A 1 251 ? -11.274 -30.835 16.350 1.00 13.69 251 TYR A CA 1
ATOM 1885 C C . TYR A 1 251 ? -10.493 -29.680 16.995 1.00 13.47 251 TYR A C 1
ATOM 1886 O O . TYR A 1 251 ? -9.418 -29.305 16.537 1.00 12.83 251 TYR A O 1
ATOM 1895 N N . ILE A 1 252 ? -11.052 -29.108 18.057 1.00 12.93 252 ILE A N 1
ATOM 1896 C CA . ILE A 1 252 ? -10.381 -28.024 18.749 1.00 12.92 252 ILE A CA 1
ATOM 1897 C C . ILE A 1 252 ? -9.040 -28.497 19.345 1.00 13.37 252 ILE A C 1
ATOM 1898 O O . ILE A 1 252 ? -8.011 -27.803 19.226 1.00 13.69 252 ILE A O 1
ATOM 1903 N N . ALA A 1 253 ? -9.045 -29.696 19.940 1.00 13.39 253 ALA A N 1
ATOM 1904 C CA . ALA A 1 253 ? -7.821 -30.293 20.502 1.00 13.72 253 ALA A CA 1
ATOM 1905 C C . ALA A 1 253 ? -6.792 -30.534 19.397 1.00 14.70 253 ALA A C 1
ATOM 1906 O O . ALA A 1 253 ? -5.593 -30.243 19.574 1.00 14.69 253 ALA A O 1
ATOM 1908 N N . ASP A 1 254 ? -7.266 -31.049 18.255 1.00 14.94 254 ASP A N 1
ATOM 1909 C CA . ASP A 1 254 ? -6.391 -31.385 17.115 1.00 16.54 254 ASP A CA 1
ATOM 1910 C C . ASP A 1 254 ? -5.686 -30.158 16.525 1.00 17.10 254 ASP A C 1
ATOM 1911 O O . ASP A 1 254 ? -4.557 -30.262 16.007 1.00 17.66 254 ASP A O 1
ATOM 1916 N N . THR A 1 255 ? -6.380 -29.021 16.565 1.00 15.88 255 THR A N 1
ATOM 1917 C CA . THR A 1 255 ? -5.924 -27.820 15.882 1.00 16.14 255 THR A CA 1
ATOM 1918 C C . THR A 1 255 ? -5.406 -26.777 16.879 1.00 15.47 255 THR A C 1
ATOM 1919 O O . THR A 1 255 ? -5.136 -25.635 16.501 1.00 15.78 255 THR A O 1
ATOM 1923 N N . ALA A 1 256 ? -5.280 -27.193 18.135 1.00 15.52 256 ALA A N 1
ATOM 1924 C CA . ALA A 1 256 ? -4.832 -26.319 19.229 1.00 15.22 256 ALA A CA 1
ATOM 1925 C C . ALA A 1 256 ? -3.368 -25.904 19.087 1.00 15.83 256 ALA A C 1
ATOM 1926 O O . ALA A 1 256 ? -2.581 -26.579 18.405 1.00 15.32 256 ALA A O 1
ATOM 1928 N N . ASN A 1 257 ? -2.991 -24.814 19.756 1.00 15.38 257 ASN A N 1
ATOM 1929 C CA . ASN A 1 257 ? -1.570 -24.578 20.007 1.00 15.93 257 ASN A CA 1
ATOM 1930 C C . ASN A 1 257 ? -1.076 -25.625 20.998 1.00 16.00 257 ASN A C 1
ATOM 1931 O O . ASN A 1 257 ? -1.642 -25.766 22.091 1.00 15.12 257 ASN A O 1
ATOM 1936 N N . LYS A 1 258 ? -0.023 -26.347 20.618 1.00 16.71 258 LYS A N 1
ATOM 1937 C CA . LYS A 1 258 ? 0.490 -27.475 21.421 1.00 18.50 258 LYS A CA 1
ATOM 1938 C C . LYS A 1 258 ? 1.813 -27.134 22.100 1.00 18.69 258 LYS A C 1
ATOM 1939 O O . LYS A 1 258 ? 2.721 -26.588 21.473 1.00 19.41 258 LYS A O 1
ATOM 1945 N N . GLY A 1 259 ? 1.896 -27.400 23.400 1.00 18.33 259 GLY A N 1
ATOM 1946 C CA . GLY A 1 259 ? 3.141 -27.267 24.154 1.00 18.66 259 GLY A CA 1
ATOM 1947 C C . GLY A 1 259 ? 3.503 -25.867 24.620 1.00 19.37 259 GLY A C 1
ATOM 1948 O O . GLY A 1 259 ? 4.600 -25.663 25.157 1.00 19.71 259 GLY A O 1
ATOM 1949 N N . ASP A 1 260 ? 2.591 -24.911 24.427 1.00 19.07 260 ASP A N 1
ATOM 1950 C CA . ASP A 1 260 ? 2.828 -23.491 24.759 1.00 19.53 260 ASP A CA 1
ATOM 1951 C C . ASP A 1 260 ? 2.719 -23.158 26.242 1.00 19.28 260 ASP A C 1
ATOM 1952 O O . ASP A 1 260 ? 3.269 -22.150 26.708 1.00 19.66 260 ASP A O 1
ATOM 1957 N N . LEU A 1 261 ? 1.968 -23.973 26.982 1.00 18.67 261 LEU A N 1
ATOM 1958 C CA . LEU A 1 261 ? 1.653 -23.663 28.379 1.00 17.60 261 LEU A CA 1
ATOM 1959 C C . LEU A 1 261 ? 2.712 -24.156 29.367 1.00 17.37 261 LEU A C 1
ATOM 1960 O O . LEU A 1 261 ? 3.341 -25.211 29.151 1.00 17.72 261 LEU A O 1
ATOM 1965 N N A SER A 1 262 ? 2.937 -23.345 30.390 0.50 16.69 262 SER A N 1
ATOM 1966 N N B SER A 1 262 ? 2.882 -23.439 30.487 0.50 17.12 262 SER A N 1
ATOM 1967 C CA A SER A 1 262 ? 3.787 -23.737 31.470 0.50 16.58 262 SER A CA 1
ATOM 1968 C CA B SER A 1 262 ? 3.782 -23.856 31.587 0.50 17.68 262 SER A CA 1
ATOM 1969 C C A SER A 1 262 ? 2.900 -24.071 32.658 0.50 16.61 262 SER A C 1
ATOM 1970 C C B SER A 1 262 ? 2.994 -24.330 32.825 0.50 17.31 262 SER A C 1
ATOM 1971 O O A SER A 1 262 ? 1.703 -23.745 32.695 0.50 16.33 262 SER A O 1
ATOM 1972 O O B SER A 1 262 ? 1.786 -24.055 32.920 0.50 17.14 262 SER A O 1
ATOM 1977 N N A ASN A 1 263 ? 3.532 -24.707 33.646 0.40 16.56 263 ASN A N 1
ATOM 1978 N N B ASN A 1 263 ? 3.664 -25.016 33.770 0.60 17.01 263 ASN A N 1
ATOM 1979 C CA A ASN A 1 263 ? 2.883 -25.295 34.832 0.40 16.94 263 ASN A CA 1
ATOM 1980 C CA B ASN A 1 263 ? 3.024 -25.456 35.023 0.60 17.57 263 ASN A CA 1
ATOM 1981 C C A ASN A 1 263 ? 1.721 -26.240 34.536 0.40 16.84 263 ASN A C 1
ATOM 1982 C C B ASN A 1 263 ? 1.866 -26.443 34.744 0.60 17.05 263 ASN A C 1
ATOM 1983 O O A ASN A 1 263 ? 0.634 -26.135 35.113 0.40 16.44 263 ASN A O 1
ATOM 1984 O O B ASN A 1 263 ? 0.896 -26.525 35.505 0.60 16.57 263 ASN A O 1
ATOM 1993 N N . ILE A 1 264 ? 1.988 -27.176 33.636 1.00 17.10 264 ILE A N 1
ATOM 1994 C CA . ILE A 1 264 ? 1.068 -28.263 33.319 1.00 17.97 264 ILE A CA 1
ATOM 1995 C C . ILE A 1 264 ? 1.647 -29.553 33.914 1.00 18.50 264 ILE A C 1
ATOM 1996 O O . ILE A 1 264 ? 2.760 -29.957 33.525 1.00 18.24 264 ILE A O 1
ATOM 2001 N N . PRO A 1 265 ? 0.913 -30.190 34.858 1.00 19.12 265 PRO A N 1
ATOM 2002 C CA . PRO A 1 265 ? 1.394 -31.424 35.493 1.00 19.29 265 PRO A CA 1
ATOM 2003 C C . PRO A 1 265 ? 1.428 -32.564 34.497 1.00 19.89 265 PRO A C 1
ATOM 2004 O O . PRO A 1 265 ? 0.616 -32.598 33.567 1.00 19.12 265 PRO A O 1
ATOM 2008 N N . PHE A 1 266 ? 2.362 -33.499 34.684 1.00 20.22 266 PHE A N 1
ATOM 2009 C CA . PHE A 1 266 ? 2.448 -34.653 33.782 1.00 20.92 266 PHE A CA 1
ATOM 2010 C C . PHE A 1 266 ? 1.097 -35.378 33.741 1.00 19.87 266 PHE A C 1
ATOM 2011 O O . PHE A 1 266 ? 0.477 -35.596 34.776 1.00 20.86 266 PHE A O 1
ATOM 2019 N N . GLY A 1 267 ? 0.643 -35.740 32.544 1.00 19.85 267 GLY A N 1
ATOM 2020 C CA . GLY A 1 267 ? -0.635 -36.453 32.406 1.00 19.46 267 GLY A CA 1
ATOM 2021 C C . GLY A 1 267 ? -1.801 -35.554 31.996 1.00 19.33 267 GLY A C 1
ATOM 2022 O O . GLY A 1 267 ? -2.893 -36.046 31.649 1.00 19.74 267 GLY A O 1
ATOM 2023 N N . THR A 1 268 ? -1.567 -34.246 32.038 1.00 17.48 268 THR A N 1
ATOM 2024 C CA . THR A 1 268 ? -2.546 -33.267 31.573 1.00 16.78 268 THR A CA 1
ATOM 2025 C C . THR A 1 268 ? -2.144 -32.742 30.194 1.00 16.40 268 THR A C 1
ATOM 2026 O O . THR A 1 268 ? -0.964 -32.472 29.942 1.00 16.78 268 THR A O 1
ATOM 2030 N N . VAL A 1 269 ? -3.118 -32.584 29.299 1.00 15.66 269 VAL A N 1
ATOM 2031 C CA . VAL A 1 269 ? -2.831 -32.078 27.953 1.00 15.82 269 VAL A CA 1
ATOM 2032 C C . VAL A 1 269 ? -2.266 -30.657 27.986 1.00 14.91 269 VAL A C 1
ATOM 2033 O O . VAL A 1 269 ? -2.628 -29.853 28.835 1.00 15.67 269 VAL A O 1
ATOM 2037 N N . ASN A 1 270 ? -1.334 -30.383 27.084 1.00 15.29 270 ASN A N 1
ATOM 2038 C CA . ASN A 1 270 ? -0.784 -29.053 26.940 1.00 15.35 270 ASN A CA 1
ATOM 2039 C C . ASN A 1 270 ? -1.315 -28.537 25.611 1.00 15.24 270 ASN A C 1
ATOM 2040 O O . ASN A 1 270 ? -0.636 -28.608 24.590 1.00 15.77 270 ASN A O 1
ATOM 2045 N N . LEU A 1 271 ? -2.563 -28.062 25.631 1.00 14.37 271 LEU A N 1
ATOM 2046 C CA . LEU A 1 271 ? -3.272 -27.676 24.420 1.00 13.77 271 LEU A CA 1
ATOM 2047 C C . LEU A 1 271 ? -4.079 -26.421 24.724 1.00 13.75 271 LEU A C 1
ATOM 2048 O O . LEU A 1 271 ? -4.820 -26.385 25.706 1.00 13.26 271 LEU A O 1
ATOM 2053 N N . LEU A 1 272 ? -3.918 -25.407 23.886 1.00 13.51 272 LEU A N 1
ATOM 2054 C CA . LEU A 1 272 ? -4.581 -24.117 24.093 1.00 13.51 272 LEU A CA 1
ATOM 2055 C C . LEU A 1 272 ? -5.431 -23.811 22.867 1.00 13.19 272 LEU A C 1
ATOM 2056 O O . LEU A 1 272 ? -4.943 -23.875 21.727 1.00 13.48 272 LEU A O 1
ATOM 2061 N N . ALA A 1 273 ? -6.699 -23.485 23.110 1.00 12.82 273 ALA A N 1
ATOM 2062 C CA . ALA A 1 273 ? -7.683 -23.269 22.045 1.00 13.39 273 ALA A CA 1
ATOM 2063 C C . ALA A 1 273 ? -7.171 -22.230 21.042 1.00 13.29 273 ALA A C 1
ATOM 2064 O O . ALA A 1 273 ? -6.647 -21.207 21.448 1.00 13.89 273 ALA A O 1
ATOM 2066 N N . TYR A 1 274 ? -7.346 -22.499 19.747 1.00 13.40 274 TYR A N 1
ATOM 2067 C CA . TYR A 1 274 ? -6.760 -21.669 18.683 1.00 14.16 274 TYR A CA 1
ATOM 2068 C C . TYR A 1 274 ? -7.669 -21.724 17.453 1.00 14.26 274 TYR A C 1
ATOM 2069 O O . TYR A 1 274 ? -8.114 -22.817 17.046 1.00 15.30 274 TYR A O 1
ATOM 2078 N N . ASN A 1 275 ? -7.955 -20.565 16.856 1.00 14.12 275 ASN A N 1
ATOM 2079 C CA . ASN A 1 275 ? -8.928 -20.530 15.761 1.00 14.77 275 ASN A CA 1
ATOM 2080 C C . ASN A 1 275 ? -8.350 -20.752 14.360 1.00 15.89 275 ASN A C 1
ATOM 2081 O O . ASN A 1 275 ? -9.101 -20.859 13.395 1.00 15.82 275 ASN A O 1
ATOM 2086 N N A ASN A 1 276 ? -7.020 -20.807 14.271 0.50 16.65 276 ASN A N 1
ATOM 2087 N N B ASN A 1 276 ? -7.026 -20.832 14.272 0.50 17.17 276 ASN A N 1
ATOM 2088 C CA A ASN A 1 276 ? -6.296 -21.055 13.005 0.50 17.75 276 ASN A CA 1
ATOM 2089 C CA B ASN A 1 276 ? -6.354 -21.072 12.996 0.50 18.72 276 ASN A CA 1
ATOM 2090 C C A ASN A 1 276 ? -6.593 -20.076 11.872 0.50 18.84 276 ASN A C 1
ATOM 2091 C C B ASN A 1 276 ? -6.876 -20.146 11.895 0.50 19.45 276 ASN A C 1
ATOM 2092 O O A ASN A 1 276 ? -6.420 -20.410 10.696 0.50 18.04 276 ASN A O 1
ATOM 2093 O O B ASN A 1 276 ? -7.160 -20.575 10.773 0.50 18.92 276 ASN A O 1
ATOM 2102 N N . TYR A 1 277 ? -7.020 -18.868 12.230 1.00 19.66 277 TYR A N 1
ATOM 2103 C CA . TYR A 1 277 ? -7.477 -17.904 11.245 1.00 22.60 277 TYR A CA 1
ATOM 2104 C C . TYR A 1 277 ? -6.310 -17.476 10.370 1.00 24.19 277 TYR A C 1
ATOM 2105 O O . TYR A 1 277 ? -5.238 -17.161 10.867 1.00 24.94 277 TYR A O 1
ATOM 2114 N N A GLN A 1 278 ? -6.551 -17.487 9.064 0.35 25.40 278 GLN A N 1
ATOM 2115 N N B GLN A 1 278 ? -6.507 -17.514 9.064 0.65 25.69 278 GLN A N 1
ATOM 2116 C CA A GLN A 1 278 ? -5.611 -16.982 8.070 0.35 26.88 278 GLN A CA 1
ATOM 2117 C CA B GLN A 1 278 ? -5.563 -16.878 8.151 0.65 27.65 278 GLN A CA 1
ATOM 2118 C C A GLN A 1 278 ? -6.404 -16.061 7.144 0.35 27.50 278 GLN A C 1
ATOM 2119 C C B GLN A 1 278 ? -6.353 -16.068 7.144 0.65 27.89 278 GLN A C 1
ATOM 2120 O O A GLN A 1 278 ? -7.403 -16.487 6.551 0.35 27.67 278 GLN A O 1
ATOM 2121 O O B GLN A 1 278 ? -7.292 -16.570 6.513 0.65 28.19 278 GLN A O 1
ATOM 2132 N N . ALA A 1 279 ? -5.988 -14.796 7.044 1.00 28.38 279 ALA A N 1
ATOM 2133 C CA . ALA A 1 279 ? -6.668 -13.831 6.165 1.00 29.84 279 ALA A CA 1
ATOM 2134 C C . ALA A 1 279 ? -6.514 -14.230 4.695 1.00 30.77 279 ALA A C 1
ATOM 2135 O O . ALA A 1 279 ? -5.502 -14.822 4.316 1.00 31.28 279 ALA A O 1
ATOM 2138 N N . LYS B 2 1 ? -23.828 -26.126 40.639 0.50 32.51 1 LYS B N 1
ATOM 2139 C CA . LYS B 2 1 ? -23.305 -25.411 41.841 0.50 32.59 1 LYS B CA 1
ATOM 2140 C C . LYS B 2 1 ? -22.752 -26.355 42.897 0.50 31.68 1 LYS B C 1
ATOM 2141 O O . LYS B 2 1 ? -23.307 -27.417 43.179 0.50 31.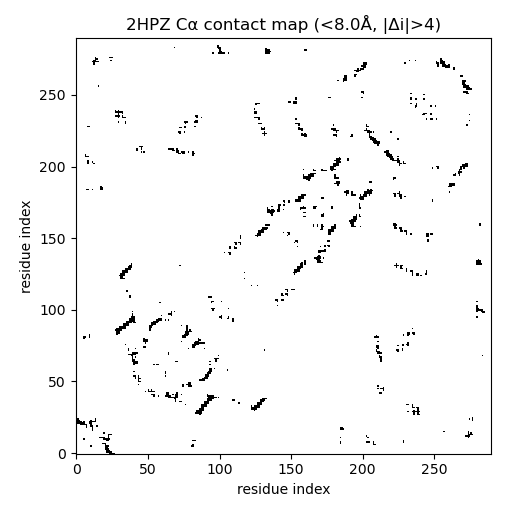32 1 LYS B O 1
ATOM 2147 N N . LEU B 2 2 ? -21.661 -25.871 43.478 0.50 32.56 2 LEU B N 1
ATOM 2148 C CA . LEU B 2 2 ? -20.862 -26.466 44.533 0.50 32.64 2 LEU B CA 1
ATOM 2149 C C . LEU B 2 2 ? -19.528 -25.757 44.228 0.50 32.74 2 LEU B C 1
ATOM 2150 O O . LEU B 2 2 ? -18.565 -25.859 44.976 0.50 32.79 2 LEU B O 1
ATOM 2155 N N . LYS B 2 3 ? -19.502 -25.046 43.098 0.50 32.82 3 LYS B N 1
ATOM 2156 C CA . LYS B 2 3 ? -18.330 -24.285 42.639 0.50 32.93 3 LYS B CA 1
ATOM 2157 C C . LYS B 2 3 ? -18.267 -22.802 43.028 0.50 33.50 3 LYS B C 1
ATOM 2158 O O . LYS B 2 3 ? -18.258 -22.468 44.214 0.50 33.52 3 LYS B O 1
ATOM 2164 N N . LEU B 2 4 ? -18.275 -21.919 42.031 0.50 34.21 4 LEU B N 1
ATOM 2165 C CA . LEU B 2 4 ? -18.161 -20.484 42.279 0.50 34.89 4 LEU B CA 1
ATOM 2166 C C . LEU B 2 4 ? -19.396 -19.597 42.498 0.50 35.31 4 LEU B C 1
ATOM 2167 O O . LEU B 2 4 ? -20.523 -20.044 42.708 0.50 35.30 4 LEU B O 1
ATOM 2172 N N . LEU B 2 5 ? -19.059 -18.312 42.451 0.50 35.88 5 LEU B N 1
ATOM 2173 C CA . LEU B 2 5 ? -19.824 -17.083 42.625 0.50 36.35 5 LEU B CA 1
ATOM 2174 C C . LEU B 2 5 ? -19.910 -16.602 44.037 0.50 36.67 5 LEU B C 1
ATOM 2175 O O . LEU B 2 5 ? -20.763 -16.973 44.856 0.50 36.78 5 LEU B O 1
ATOM 2180 N N . VAL B 2 6 ? -18.954 -15.708 44.238 0.50 36.98 6 VAL B N 1
ATOM 2181 C CA . VAL B 2 6 ? -18.583 -15.026 45.456 0.50 37.24 6 VAL B CA 1
ATOM 2182 C C . VAL B 2 6 ? -18.372 -13.537 45.089 0.50 37.30 6 VAL B C 1
ATOM 2183 O O . VAL B 2 6 ? -19.241 -12.702 45.341 0.50 37.45 6 VAL B O 1
ATOM 2187 N N . VAL B 2 7 ? -17.213 -13.229 44.499 0.50 37.32 7 VAL B N 1
ATOM 2188 C CA . VAL B 2 7 ? -16.842 -11.882 44.031 0.50 37.30 7 VAL B CA 1
ATOM 2189 C C . VAL B 2 7 ? -15.967 -11.030 44.966 0.50 37.28 7 VAL B C 1
ATOM 2190 O O . VAL B 2 7 ? -16.097 -9.812 45.046 0.50 37.26 7 VAL B O 1
ATO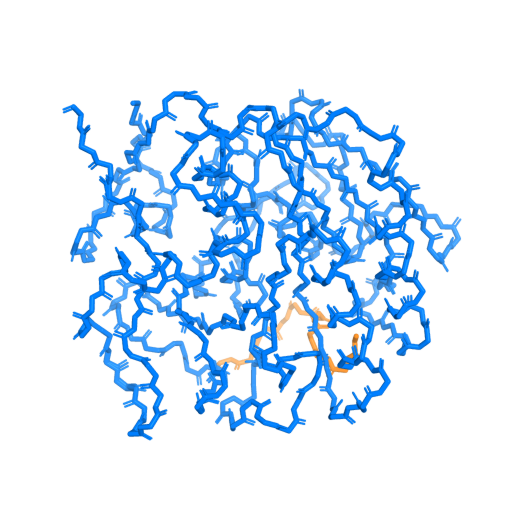M 2194 N N . ILE B 2 8 ? -15.074 -11.694 45.681 0.50 37.26 8 ILE B N 1
ATOM 2195 C CA . ILE B 2 8 ? -14.083 -11.064 46.558 0.50 37.22 8 ILE B CA 1
ATOM 2196 C C . ILE B 2 8 ? -13.150 -12.240 46.502 0.50 37.09 8 ILE B C 1
ATOM 2197 O O . ILE B 2 8 ? -13.304 -13.227 47.221 0.50 37.15 8 ILE B O 1
ATOM 2202 N N . ARG B 2 9 ? -12.231 -12.206 45.530 0.50 36.94 9 ARG B N 1
ATOM 2203 C CA . ARG B 2 9 ? -11.402 -13.375 45.159 0.50 36.64 9 ARG B CA 1
ATOM 2204 C C . ARG B 2 9 ? -10.295 -13.938 46.008 0.50 36.81 9 ARG B C 1
ATOM 2205 O O . ARG B 2 9 ? -9.797 -13.415 47.007 0.50 36.84 9 ARG B O 1
ATOM 2213 N N . LEU B 2 10 ? -10.011 -15.139 45.456 0.50 36.88 10 LEU B N 1
ATOM 2214 C CA . LEU B 2 10 ? -9.251 -16.253 45.954 0.50 36.95 10 LEU B CA 1
ATOM 2215 C C . LEU B 2 10 ? -7.835 -16.536 45.432 0.50 36.91 10 LEU B C 1
ATOM 2216 O O . LEU B 2 10 ? -7.505 -17.698 45.191 0.50 36.92 10 LEU B O 1
ATOM 2221 N N . LYS B 2 11 ? -7.003 -15.519 45.221 0.50 36.73 11 LYS B N 1
ATOM 2222 C CA . LYS B 2 11 ? -5.627 -15.799 44.808 0.50 36.52 11 LYS B CA 1
ATOM 2223 C C . LYS B 2 11 ? -4.695 -15.102 45.786 0.50 36.53 11 LYS B C 1
ATOM 2224 O O . LYS B 2 11 ? -5.209 -14.603 46.808 0.50 36.46 11 LYS B O 1
#

B-factor: mean 20.16, std 10.54, range [9.54, 59.29]

CATH classification: 3.40.50.200

Organism: Parengyodontium album (NCBI:txid37998)

Radius of gyration: 16.45 Å; Cα contacts (8 Å, |Δi|>4): 855; chains: 2; bounding box: 43×37×40 Å

Sequence (290 aa):
AAQTNAPWGLARIISSSTSSPGTSTYYYDESAGQGSCVYVIDTGIEASHPEFEGRAQMVKTYYYSSSRRDGNGHGTHCAGTVGSRTYGVAKKTQLFGVKVLDDNGSSGQYSTIIAGMDFVASDKNNRNCPKGVVASLSLGGGYSSSVNSSAAARLQSSGVMVAVAAGNNNADARNYSPASEPSVCTVGASDRRYDRRSSFSNYGSVLDIFGPGTDDILSTWIGGSTRSSISGTSMATPHVAGLAAYLMTLGKTTAASACRYIADTANKGDLSSNNIPFGTVNLLAYNNNYQQAKLKLLVVIRLK

Nearest PDB structures (foldseek):
  7a9f-assembly1_A  TM=1.003E+00  e=1.404E-69  Parengyodontium album
  8sdk-assembly1_A  TM=1.002E+00  e=6.060E-66  Parengyodontium album
  1pek-assembly1_E  TM=1.000E+00  e=4.011E-63  Parengyodontium album
  3f7m-assembly1_A  TM=9.957E-01  e=8.901E-55  Corniculantispora psalliotae
  3f7o-assembly2_B  TM=9.919E-01  e=4.392E-51  Purpureocillium lilacinum

Foldseek 3Di:
DKDFQAWQQQCVQADLDFDHRMRDADPLLLALAEEEEEFQAAPCPQVQLVNLEDEDEEPDPDRDQLAWLSNFLVFCQEGCRNHRRPNHRYYYYRQAHNVGDHDLVSSLVSLVCCLPCVVVDRRRLFYEYFAADKAFDDVSQLVSQVVSLVSFYQYFYELFQQLEASCGMPPQNNQQHAYEFEAASQQEGPNRTHFAQSHLAYGHFAQRWGDGPPSDIGTDGGSSNRRSNLRSLLSSCSSVVNDGSNCSSVVQSVPFNAPRHPPHDPNGGRGHGHNPDDD/DVDDDDPPDDD